Protein AF-A0A829GQM7-F1 (afdb_monomer_lite)

Secondary structure (DSSP, 8-state):
--------PPP--HHHHHHHHHHHHHHHHHHHT---TTSHHHHS---HHHHHHHTHHHHHHHHHHHHHHHHHHHHHHHHHHHTSSSS-GGGTTGGGG------------HHHHHHHHHHHBTTB-HHHHHTT-TT-S-HHHHHHHHHHHHHHHHHHHHHHHHHHHHHHHHHS------------------HHHHHHHHHHHHHHHTTSS-HHHHHHHHHHHSS--HHHHHHHHTTTTTT----SSS--------------------

Radius of gyration: 39.34 Å; chains: 1; bounding box: 86×52×126 Å

Organism: NCBI:txid1256204

Structure (mmCIF, N/CA/C/O backbone):
data_AF-A0A829GQM7-F1
#
_entry.id   AF-A0A829GQM7-F1
#
loop_
_atom_site.group_PDB
_atom_site.id
_atom_site.type_symbol
_atom_site.label_atom_id
_atom_site.label_alt_id
_atom_site.label_comp_id
_atom_site.label_asym_id
_atom_site.label_entity_id
_atom_site.label_seq_id
_atom_site.pdbx_PDB_ins_code
_atom_site.Cartn_x
_atom_site.Cartn_y
_atom_site.Cartn_z
_atom_site.occupancy
_atom_site.B_iso_or_equiv
_atom_site.auth_seq_id
_atom_site.auth_comp_id
_atom_site.auth_asym_id
_atom_site.auth_atom_id
_atom_site.pdbx_PDB_model_num
ATOM 1 N N . ALA A 1 1 ? 50.667 13.010 -48.056 1.00 59.94 1 ALA A N 1
ATOM 2 C CA . ALA A 1 1 ? 49.643 12.243 -47.325 1.00 59.94 1 ALA A CA 1
ATOM 3 C C . ALA A 1 1 ? 50.248 10.892 -46.970 1.00 59.94 1 ALA A C 1
ATOM 5 O O . ALA A 1 1 ? 50.639 10.173 -47.880 1.00 59.94 1 ALA A O 1
ATOM 6 N N . GLN A 1 2 ? 50.448 10.603 -45.684 1.00 50.34 2 GLN A N 1
ATOM 7 C CA . GLN A 1 2 ? 50.893 9.279 -45.242 1.00 50.34 2 GLN A CA 1
ATOM 8 C C . GLN A 1 2 ? 49.687 8.341 -45.326 1.00 50.34 2 GLN A C 1
ATOM 10 O O . GLN A 1 2 ? 48.678 8.578 -44.668 1.00 50.34 2 GLN A O 1
ATOM 15 N N . GLY A 1 3 ? 49.762 7.348 -46.211 1.00 68.31 3 GLY A N 1
ATOM 16 C CA . GLY A 1 3 ? 48.737 6.318 -46.330 1.00 68.31 3 GLY A CA 1
ATOM 17 C C . GLY A 1 3 ? 48.859 5.357 -45.157 1.00 68.31 3 GLY A C 1
ATOM 18 O O . GLY A 1 3 ? 49.905 4.736 -44.981 1.00 68.31 3 GLY A O 1
ATOM 19 N N . VAL A 1 4 ? 47.809 5.263 -44.351 1.00 73.12 4 VAL A N 1
ATOM 20 C CA . VAL A 1 4 ? 47.703 4.253 -43.299 1.00 73.12 4 VAL A CA 1
ATOM 21 C C . VAL A 1 4 ? 47.171 2.983 -43.958 1.00 73.12 4 VAL A C 1
ATOM 23 O O . VAL A 1 4 ? 46.088 2.998 -44.540 1.00 73.12 4 VAL A O 1
ATOM 26 N N . ALA A 1 5 ? 47.961 1.911 -43.929 1.00 76.00 5 ALA A N 1
ATOM 27 C CA . ALA A 1 5 ? 47.538 0.584 -44.356 1.00 76.00 5 ALA A CA 1
ATOM 28 C C . ALA A 1 5 ? 47.190 -0.227 -43.105 1.00 76.00 5 ALA A C 1
ATOM 30 O O . ALA A 1 5 ? 48.070 -0.528 -42.302 1.00 76.00 5 ALA A O 1
ATOM 31 N N . GLU A 1 6 ? 45.911 -0.553 -42.939 1.00 81.12 6 GLU A N 1
ATOM 32 C CA . GLU A 1 6 ? 45.398 -1.361 -41.833 1.00 81.12 6 GLU A CA 1
ATOM 33 C C . GLU A 1 6 ? 44.679 -2.599 -42.385 1.00 81.12 6 GLU A C 1
ATOM 35 O O . GLU A 1 6 ? 44.123 -2.573 -43.488 1.00 81.12 6 GLU A O 1
ATOM 40 N N . PHE A 1 7 ? 44.730 -3.707 -41.644 1.00 82.88 7 PHE A N 1
ATOM 41 C CA . PHE A 1 7 ? 44.013 -4.927 -42.005 1.00 82.88 7 PHE A CA 1
ATOM 42 C C . PHE A 1 7 ? 42.508 -4.732 -41.795 1.00 82.88 7 PHE A C 1
ATOM 44 O O . PHE A 1 7 ? 42.086 -4.199 -40.772 1.00 82.88 7 PHE A O 1
ATOM 51 N N . LEU A 1 8 ? 41.687 -5.204 -42.738 1.00 82.50 8 LEU A N 1
ATOM 52 C CA . LEU A 1 8 ? 40.232 -5.197 -42.592 1.00 82.50 8 LEU A CA 1
ATOM 53 C C . LEU A 1 8 ? 39.829 -6.200 -41.498 1.00 82.50 8 LEU A C 1
ATOM 55 O O . LEU A 1 8 ? 39.762 -7.406 -41.743 1.00 82.50 8 LEU A O 1
ATOM 59 N N . THR A 1 9 ? 39.593 -5.712 -40.283 1.00 82.44 9 THR A N 1
ATOM 60 C CA . THR A 1 9 ? 39.087 -6.517 -39.169 1.00 82.44 9 THR A CA 1
ATOM 61 C C . THR A 1 9 ? 37.570 -6.658 -39.267 1.00 82.44 9 THR A C 1
ATOM 63 O O . THR A 1 9 ? 36.864 -5.777 -39.765 1.00 82.44 9 THR A O 1
ATOM 66 N N . LYS A 1 10 ? 37.040 -7.801 -38.816 1.00 83.25 10 LYS A N 1
ATOM 67 C CA . LYS A 1 10 ? 35.590 -7.960 -38.670 1.00 83.25 10 LYS A CA 1
ATOM 68 C C . LYS A 1 10 ? 35.122 -6.945 -37.619 1.00 83.25 10 LYS A C 1
ATOM 70 O O . LYS A 1 10 ? 35.712 -6.937 -36.539 1.00 83.25 10 LYS A O 1
ATOM 75 N N . PRO A 1 11 ? 34.094 -6.124 -37.897 1.00 80.19 11 PRO A N 1
ATOM 76 C CA . PRO A 1 11 ? 33.574 -5.207 -36.896 1.00 80.19 11 PRO A CA 1
ATOM 77 C C . PRO A 1 11 ? 33.082 -6.017 -35.698 1.00 80.19 11 PRO A C 1
ATOM 79 O O . PRO A 1 11 ? 32.266 -6.932 -35.857 1.00 80.19 11 PRO A O 1
ATOM 82 N N . ASP A 1 12 ? 33.615 -5.701 -34.522 1.00 79.69 12 ASP A N 1
ATOM 83 C CA . ASP A 1 12 ? 33.158 -6.298 -33.281 1.00 79.69 12 ASP A CA 1
ATOM 84 C C . ASP A 1 12 ? 31.825 -5.649 -32.902 1.00 79.69 12 ASP A C 1
ATOM 86 O O . ASP A 1 12 ? 31.730 -4.445 -32.662 1.00 79.69 12 ASP A O 1
ATOM 90 N N . GLY A 1 13 ? 30.762 -6.441 -32.993 1.00 84.75 13 GLY A N 1
ATOM 91 C CA . GLY A 1 13 ? 29.396 -5.999 -32.739 1.00 84.75 13 GLY A CA 1
ATOM 92 C C . GLY A 1 13 ? 28.988 -6.139 -31.278 1.00 84.75 13 GLY A C 1
ATOM 93 O O . GLY A 1 13 ? 27.802 -5.987 -31.002 1.00 84.75 13 GLY A O 1
ATOM 94 N N . ASP A 1 14 ? 29.920 -6.472 -30.382 1.00 89.25 14 ASP A N 1
ATOM 95 C CA . ASP A 1 14 ? 29.660 -6.788 -28.975 1.00 89.25 14 ASP A CA 1
ATOM 96 C C . ASP A 1 14 ? 28.854 -5.687 -28.267 1.00 89.25 14 ASP A C 1
ATOM 98 O O . ASP A 1 14 ? 27.744 -5.928 -27.806 1.00 89.25 14 ASP A O 1
ATOM 102 N N . ALA A 1 15 ? 29.304 -4.430 -28.343 1.00 91.00 15 ALA A N 1
ATOM 103 C CA . ALA A 1 15 ? 28.599 -3.302 -27.724 1.00 91.00 15 ALA A CA 1
ATOM 104 C C . ALA A 1 15 ? 27.173 -3.082 -28.275 1.00 91.00 15 ALA A C 1
ATOM 106 O O . ALA A 1 15 ? 26.260 -2.704 -27.543 1.00 91.00 15 ALA A O 1
ATOM 107 N N . ILE A 1 16 ? 26.956 -3.319 -29.575 1.00 91.00 16 ILE A N 1
ATOM 108 C CA . ILE A 1 16 ? 25.620 -3.199 -30.183 1.00 91.00 16 ILE A CA 1
ATOM 109 C C . ILE A 1 16 ? 24.717 -4.340 -29.702 1.00 91.00 16 ILE A C 1
ATOM 111 O O . ILE A 1 16 ? 23.529 -4.116 -29.463 1.00 91.00 16 ILE A O 1
ATOM 115 N N . GLN A 1 17 ? 25.265 -5.552 -29.574 1.00 92.00 17 GLN A N 1
ATOM 116 C CA . GLN A 1 17 ? 24.537 -6.715 -29.073 1.00 92.00 17 GLN A CA 1
ATOM 117 C C . GLN A 1 17 ? 24.156 -6.533 -27.606 1.00 92.00 17 GLN A C 1
ATOM 119 O O . GLN A 1 17 ? 22.991 -6.739 -27.277 1.00 92.00 17 GLN A O 1
ATOM 124 N N . GLU A 1 18 ? 25.074 -6.054 -26.769 1.00 92.31 18 GLU A N 1
ATOM 125 C CA . GLU A 1 18 ? 24.811 -5.803 -25.351 1.00 92.31 18 GLU A CA 1
ATOM 126 C C . GLU A 1 18 ? 23.695 -4.763 -25.169 1.00 92.31 18 GLU A C 1
ATOM 128 O O . GLU A 1 18 ? 22.670 -5.039 -24.548 1.00 92.31 18 GLU A O 1
ATOM 133 N N . HIS A 1 19 ? 23.785 -3.614 -25.852 1.00 93.31 19 HIS A N 1
ATOM 134 C CA . HIS A 1 19 ? 22.728 -2.596 -25.801 1.00 93.31 19 HIS A CA 1
ATOM 135 C C . HIS A 1 19 ? 21.378 -3.077 -26.354 1.00 93.31 19 HIS A C 1
ATOM 137 O O . HIS A 1 19 ? 20.316 -2.613 -25.920 1.00 93.31 19 HIS A O 1
ATOM 143 N N . LEU A 1 20 ? 21.388 -3.982 -27.338 1.00 95.50 20 LEU A N 1
ATOM 144 C CA . LEU A 1 20 ? 20.165 -4.605 -27.832 1.00 95.50 20 LEU A CA 1
ATOM 145 C C . LEU A 1 20 ? 19.561 -5.528 -26.770 1.00 95.50 20 LEU A C 1
ATOM 147 O O . LEU A 1 20 ? 18.353 -5.456 -26.540 1.00 95.50 20 LEU A O 1
ATOM 151 N N . ILE A 1 21 ? 20.376 -6.362 -26.123 1.00 94.12 21 ILE A N 1
ATOM 152 C CA . ILE A 1 21 ? 19.949 -7.268 -25.053 1.00 94.12 21 ILE A CA 1
ATOM 153 C C . ILE A 1 21 ? 19.351 -6.463 -23.893 1.00 94.12 21 ILE A C 1
ATOM 155 O O . ILE A 1 21 ? 18.215 -6.739 -23.503 1.00 94.12 21 ILE A O 1
ATOM 159 N N . ASP A 1 22 ? 20.015 -5.401 -23.435 1.00 92.00 22 ASP A N 1
ATOM 160 C CA . ASP A 1 22 ? 19.517 -4.510 -22.376 1.00 92.00 22 ASP A CA 1
ATOM 161 C C . ASP A 1 22 ? 18.144 -3.912 -22.707 1.00 92.00 22 ASP A C 1
ATOM 163 O O . ASP A 1 22 ? 17.222 -3.874 -21.878 1.00 92.00 22 ASP A O 1
ATOM 167 N N . ARG A 1 23 ? 17.973 -3.459 -23.956 1.00 92.38 23 ARG A N 1
ATOM 168 C CA . ARG A 1 23 ? 16.701 -2.911 -24.432 1.00 92.38 23 ARG A CA 1
ATOM 169 C C . ARG A 1 23 ? 15.618 -3.981 -24.490 1.00 92.38 23 ARG A C 1
ATOM 171 O O . ARG A 1 23 ? 14.482 -3.698 -24.114 1.00 92.38 23 ARG A O 1
ATOM 178 N N . LEU A 1 24 ? 15.940 -5.185 -24.960 1.00 94.25 24 LEU A N 1
ATOM 179 C CA . LEU A 1 24 ? 14.991 -6.295 -25.011 1.00 94.25 24 LEU A CA 1
ATOM 180 C C . LEU A 1 24 ? 14.548 -6.702 -23.604 1.00 94.25 24 LEU A C 1
ATOM 182 O O . LEU A 1 24 ? 13.349 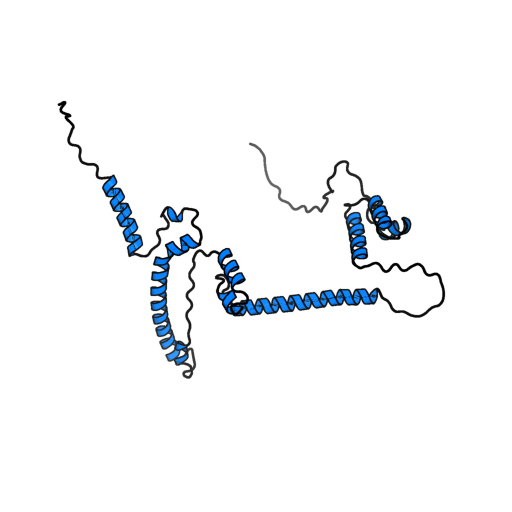-6.839 -23.377 1.00 94.25 24 LEU A O 1
ATOM 186 N N . ILE A 1 25 ? 15.478 -6.809 -22.653 1.00 90.94 25 ILE A N 1
ATOM 187 C CA . ILE A 1 25 ? 15.177 -7.091 -21.243 1.00 90.94 25 ILE A CA 1
ATOM 188 C C . ILE A 1 25 ? 14.237 -6.017 -20.683 1.00 90.94 25 ILE A C 1
ATOM 190 O O . ILE A 1 25 ? 13.177 -6.337 -20.143 1.00 90.94 25 ILE A O 1
ATOM 194 N N . SER A 1 26 ? 14.568 -4.739 -20.885 1.00 89.00 26 SER A N 1
ATOM 195 C CA . SER A 1 26 ? 13.734 -3.614 -20.439 1.00 89.00 26 SER A CA 1
ATOM 196 C C . SER A 1 26 ? 12.330 -3.652 -21.055 1.00 89.00 26 SER A C 1
ATOM 198 O O . SER A 1 26 ? 11.327 -3.467 -20.363 1.00 89.00 26 SER A O 1
ATOM 200 N N . MET A 1 27 ? 12.239 -3.952 -22.352 1.00 92.25 27 MET A N 1
ATOM 201 C CA . MET A 1 27 ? 10.973 -4.037 -23.078 1.00 92.25 27 MET A CA 1
ATOM 202 C C . MET A 1 27 ? 10.121 -5.226 -22.615 1.00 92.25 27 MET A C 1
ATOM 204 O O . MET A 1 27 ? 8.903 -5.092 -22.512 1.00 92.25 27 MET A O 1
ATOM 208 N N . ILE A 1 28 ? 10.735 -6.365 -22.277 1.00 92.75 28 ILE A N 1
ATOM 209 C CA . ILE A 1 28 ? 10.033 -7.526 -21.711 1.00 92.75 28 ILE A CA 1
ATOM 210 C C . ILE A 1 28 ? 9.375 -7.150 -20.382 1.00 92.75 28 ILE A C 1
ATOM 212 O O . ILE A 1 28 ? 8.186 -7.422 -20.203 1.00 92.75 28 ILE A O 1
ATOM 216 N N . TYR A 1 29 ? 10.088 -6.480 -19.473 1.00 90.06 29 TYR A N 1
ATOM 217 C CA . TYR A 1 29 ? 9.512 -6.021 -18.201 1.00 90.06 29 TYR A CA 1
ATOM 218 C C . TYR A 1 29 ? 8.394 -4.991 -18.404 1.00 90.06 29 TYR A C 1
ATOM 220 O O . TYR A 1 29 ? 7.344 -5.074 -17.764 1.00 90.06 29 TYR A O 1
ATOM 228 N N . GLN A 1 30 ? 8.562 -4.070 -19.356 1.00 88.12 30 GLN A N 1
ATOM 229 C CA . GLN A 1 30 ? 7.547 -3.066 -19.672 1.00 88.12 30 GLN A CA 1
ATOM 230 C C . GLN A 1 30 ? 6.266 -3.682 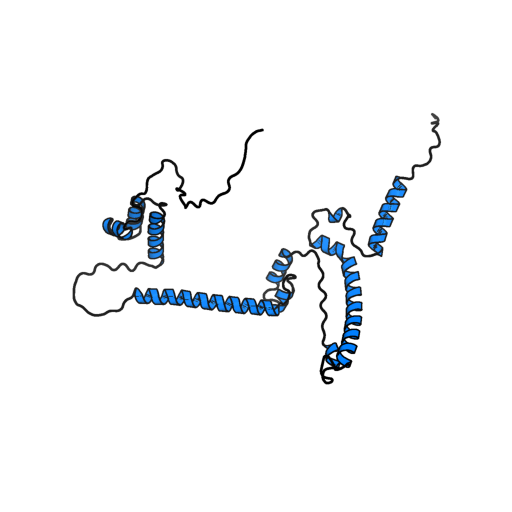-20.260 1.00 88.12 30 GLN A C 1
ATOM 232 O O . GLN A 1 30 ? 5.166 -3.317 -19.845 1.00 88.12 30 GLN A O 1
ATOM 237 N N . ILE A 1 31 ? 6.391 -4.623 -21.202 1.00 91.38 31 ILE A N 1
ATOM 238 C CA . ILE A 1 31 ? 5.245 -5.295 -21.836 1.00 91.38 31 ILE A CA 1
ATOM 239 C C . ILE A 1 31 ? 4.559 -6.248 -20.853 1.00 91.38 31 ILE A C 1
ATOM 241 O O . ILE A 1 31 ? 3.332 -6.294 -20.799 1.00 91.38 31 ILE A O 1
ATOM 245 N N . SER A 1 32 ? 5.335 -6.997 -20.065 1.00 91.25 32 SER A N 1
ATOM 246 C CA . SER A 1 32 ? 4.794 -7.934 -19.071 1.00 91.25 32 SER A CA 1
ATOM 247 C C . SER A 1 32 ? 4.193 -7.245 -17.842 1.00 91.25 32 SER A C 1
ATOM 249 O O . SER A 1 32 ? 3.488 -7.898 -17.076 1.00 91.25 32 SER A O 1
ATOM 251 N N . MET A 1 33 ? 4.431 -5.938 -17.659 1.00 89.00 33 MET A N 1
ATOM 252 C CA . MET A 1 33 ? 4.048 -5.176 -16.464 1.00 89.00 33 MET A CA 1
ATOM 253 C C . MET A 1 33 ? 4.591 -5.787 -15.162 1.00 89.00 33 MET A C 1
ATOM 255 O O . MET A 1 33 ? 3.942 -5.704 -14.117 1.00 89.00 33 MET A O 1
ATOM 259 N N . VAL A 1 34 ? 5.781 -6.391 -15.215 1.00 88.25 34 VAL A N 1
ATOM 260 C CA . VAL A 1 34 ? 6.480 -6.956 -14.053 1.00 88.25 34 VAL A CA 1
ATOM 261 C C . VAL A 1 34 ? 7.628 -6.033 -13.660 1.00 88.25 34 VAL A C 1
ATOM 263 O O . VAL A 1 34 ? 8.343 -5.515 -14.515 1.00 88.25 34 VAL A O 1
ATOM 266 N N . ALA A 1 35 ? 7.809 -5.815 -12.360 1.00 84.88 35 ALA A N 1
ATOM 267 C CA . ALA A 1 35 ? 8.930 -5.038 -11.856 1.00 84.88 35 ALA A CA 1
ATOM 268 C C . ALA A 1 35 ? 10.246 -5.823 -11.980 1.00 84.88 35 ALA A C 1
ATOM 270 O O . ALA A 1 35 ? 10.323 -6.986 -11.584 1.00 84.88 35 ALA A O 1
ATOM 271 N N . ASN A 1 36 ? 11.289 -5.172 -12.497 1.00 84.88 36 ASN A N 1
ATOM 272 C CA . ASN A 1 36 ? 12.633 -5.739 -12.543 1.00 84.88 36 ASN A CA 1
ATOM 273 C C . ASN A 1 36 ? 13.337 -5.530 -11.195 1.00 84.88 36 ASN A C 1
ATOM 275 O O . ASN A 1 36 ? 13.763 -4.420 -10.905 1.00 84.88 36 ASN A O 1
ATOM 279 N N . LEU A 1 37 ? 13.487 -6.581 -10.390 1.00 78.75 37 LEU A N 1
ATOM 280 C CA . LEU A 1 37 ? 14.135 -6.492 -9.072 1.00 78.75 37 LEU A CA 1
ATOM 281 C C . LEU A 1 37 ? 15.653 -6.259 -9.144 1.00 78.75 37 LEU A C 1
ATOM 283 O O . LEU A 1 37 ? 16.237 -5.803 -8.167 1.00 78.75 37 LEU A O 1
ATOM 287 N N . ASN A 1 38 ? 16.275 -6.558 -10.288 1.00 76.12 38 ASN A N 1
ATOM 288 C CA . ASN A 1 38 ? 17.715 -6.394 -10.506 1.00 76.12 38 ASN A CA 1
ATOM 289 C C . ASN A 1 38 ? 18.081 -5.015 -11.075 1.00 76.12 38 ASN A C 1
ATOM 291 O O . ASN A 1 38 ? 19.250 -4.758 -11.342 1.00 76.12 38 ASN A O 1
ATOM 295 N N . ASP A 1 39 ? 17.100 -4.145 -11.320 1.00 76.06 39 ASP A N 1
ATOM 296 C CA . ASP A 1 39 ? 17.362 -2.772 -11.753 1.00 76.06 39 ASP A CA 1
ATOM 297 C C . ASP A 1 39 ? 18.097 -2.014 -10.632 1.00 76.06 39 ASP A C 1
ATOM 299 O O . ASP A 1 39 ? 17.690 -2.049 -9.472 1.00 76.06 39 ASP A O 1
ATOM 303 N N . GLU A 1 40 ? 19.182 -1.320 -10.972 1.00 67.25 40 GLU A N 1
ATOM 304 C CA . GLU A 1 40 ? 20.060 -0.603 -10.039 1.00 67.25 40 GLU A CA 1
ATOM 305 C C . GLU A 1 40 ? 19.287 0.402 -9.166 1.00 67.25 40 GLU A C 1
ATOM 307 O O . GLU A 1 40 ? 19.582 0.607 -7.984 1.00 67.25 40 GLU A O 1
ATOM 312 N N . ALA A 1 41 ? 18.199 0.961 -9.699 1.00 66.25 41 ALA A N 1
ATOM 313 C CA . ALA A 1 41 ? 17.337 1.856 -8.943 1.00 66.25 41 ALA A CA 1
ATOM 314 C C . ALA A 1 41 ? 16.475 1.130 -7.873 1.00 66.25 41 ALA A C 1
ATOM 316 O O . ALA A 1 41 ? 15.792 1.794 -7.093 1.00 66.25 41 ALA A O 1
ATOM 317 N N . PHE A 1 42 ? 16.419 -0.211 -7.851 1.00 69.12 42 PHE A N 1
ATOM 318 C CA . PHE A 1 42 ? 15.891 -1.003 -6.724 1.00 69.12 42 PHE A CA 1
ATOM 319 C C . PHE A 1 42 ? 16.951 -1.240 -5.643 1.00 69.12 42 PHE A C 1
ATOM 321 O O . PHE A 1 42 ? 16.590 -1.271 -4.471 1.00 69.12 42 PHE A O 1
ATOM 328 N N . SER A 1 43 ? 18.230 -1.375 -6.015 1.00 64.62 43 SER A N 1
ATOM 329 C CA . SER A 1 43 ? 19.340 -1.577 -5.068 1.00 64.62 43 SER A CA 1
ATOM 330 C C . SER A 1 43 ? 19.829 -0.299 -4.377 1.00 64.62 43 SER A C 1
ATOM 332 O O . SER A 1 43 ? 20.544 -0.376 -3.381 1.00 64.62 43 SER A O 1
ATOM 334 N N . GLY A 1 44 ? 19.456 0.881 -4.883 1.00 66.56 44 GLY A N 1
ATOM 335 C CA . GLY A 1 44 ? 19.673 2.143 -4.173 1.00 66.56 44 GLY A CA 1
ATOM 336 C C . GLY A 1 44 ? 18.828 2.242 -2.895 1.00 66.56 44 GLY A C 1
ATOM 337 O O . GLY A 1 44 ? 17.856 1.509 -2.733 1.00 66.56 44 GLY A O 1
ATOM 338 N N . ASN A 1 45 ? 19.155 3.191 -2.006 1.00 62.28 45 ASN A N 1
ATOM 339 C CA . ASN A 1 45 ? 18.339 3.572 -0.840 1.00 62.28 45 ASN A CA 1
ATOM 340 C C . ASN A 1 45 ? 17.016 4.238 -1.285 1.00 62.28 45 ASN A C 1
ATOM 342 O O . ASN A 1 45 ? 16.767 5.419 -1.037 1.00 62.28 45 ASN A O 1
ATOM 346 N N . SER A 1 46 ? 16.207 3.505 -2.045 1.00 62.78 46 SER A N 1
ATOM 347 C CA . SER A 1 46 ? 14.925 3.943 -2.568 1.00 62.78 46 SER A CA 1
ATOM 348 C C . SER A 1 46 ? 13.954 4.034 -1.402 1.00 62.78 46 SER A C 1
ATOM 350 O O . SER A 1 46 ? 13.662 3.042 -0.737 1.00 62.78 46 SER A O 1
ATOM 352 N N . SER A 1 47 ? 13.453 5.243 -1.147 1.00 70.00 47 SER A N 1
ATOM 353 C CA . SER A 1 47 ? 12.394 5.466 -0.166 1.00 70.00 47 SER A CA 1
ATOM 354 C C . SER A 1 47 ? 11.189 4.565 -0.471 1.00 70.00 47 SER A C 1
ATOM 356 O O . SER A 1 47 ? 10.934 4.231 -1.632 1.00 70.00 47 SER A O 1
ATOM 358 N N . GLY A 1 48 ? 10.411 4.182 0.549 1.00 73.88 48 GLY A N 1
ATOM 359 C CA . GLY A 1 48 ? 9.226 3.327 0.365 1.00 73.88 48 GLY A CA 1
ATOM 360 C C . GLY A 1 48 ? 8.267 3.850 -0.717 1.00 73.88 48 GLY A C 1
ATOM 361 O O . GLY A 1 48 ? 7.695 3.076 -1.481 1.00 73.88 48 GLY A O 1
ATOM 362 N N . VAL A 1 49 ? 8.191 5.174 -0.879 1.00 75.31 49 VAL A N 1
ATOM 363 C CA . VAL A 1 49 ? 7.430 5.848 -1.941 1.00 75.31 49 VAL A CA 1
ATOM 364 C C . VAL A 1 49 ? 7.973 5.536 -3.344 1.00 75.31 49 VAL A C 1
ATOM 366 O O . VAL A 1 49 ? 7.196 5.265 -4.259 1.00 75.31 49 VAL A O 1
ATOM 369 N N . ALA A 1 50 ? 9.294 5.529 -3.539 1.00 79.12 50 ALA A N 1
ATOM 370 C CA . ALA A 1 50 ? 9.906 5.198 -4.827 1.00 79.12 50 ALA A CA 1
ATOM 371 C C . ALA A 1 50 ? 9.620 3.741 -5.231 1.00 79.12 50 ALA A C 1
ATOM 373 O O . ALA A 1 50 ? 9.274 3.472 -6.383 1.00 79.12 50 ALA A O 1
ATOM 374 N N . LEU A 1 51 ? 9.674 2.812 -4.271 1.00 80.31 51 LEU A N 1
ATOM 375 C CA . LEU A 1 51 ? 9.321 1.408 -4.498 1.00 80.31 51 LEU A CA 1
ATOM 376 C C . LEU A 1 51 ? 7.848 1.249 -4.909 1.00 80.31 51 LEU A C 1
ATOM 378 O O . LEU A 1 51 ? 7.548 0.497 -5.838 1.00 80.31 51 LEU A O 1
ATOM 382 N N . GLN A 1 52 ? 6.928 2.006 -4.301 1.00 79.75 52 GLN A N 1
ATOM 383 C CA . GLN A 1 52 ? 5.512 1.984 -4.686 1.00 79.75 52 GLN A CA 1
ATOM 384 C C . GLN A 1 52 ? 5.282 2.427 -6.137 1.00 79.75 52 GLN A C 1
ATOM 386 O O . GLN A 1 52 ? 4.479 1.806 -6.839 1.00 79.75 52 GLN A O 1
ATOM 391 N N . TYR A 1 53 ? 5.989 3.461 -6.608 1.00 83.31 53 TYR A N 1
ATOM 392 C CA . TYR A 1 53 ? 5.896 3.900 -8.005 1.00 83.31 53 TYR A CA 1
ATOM 393 C C . TYR A 1 53 ? 6.411 2.840 -8.978 1.00 83.31 53 TYR A C 1
ATOM 395 O O . TYR A 1 53 ? 5.795 2.617 -10.021 1.00 83.31 53 TYR A O 1
ATOM 403 N N . LYS A 1 54 ? 7.486 2.130 -8.626 1.00 82.31 54 LYS A N 1
ATOM 404 C CA . LYS A 1 54 ? 8.011 1.042 -9.459 1.00 82.31 54 LYS A CA 1
ATOM 405 C C . LYS A 1 54 ? 7.072 -0.159 -9.549 1.00 82.31 54 LYS A C 1
ATOM 407 O O . LYS A 1 54 ? 6.985 -0.793 -10.596 1.00 82.31 54 LYS A O 1
ATOM 412 N N . LEU A 1 55 ? 6.339 -0.455 -8.478 1.00 88.25 55 LEU A N 1
ATOM 413 C CA . LEU A 1 55 ? 5.358 -1.544 -8.443 1.00 88.25 55 LEU A CA 1
ATOM 414 C C . LEU A 1 55 ? 4.004 -1.162 -9.068 1.00 88.25 55 LEU A C 1
ATOM 416 O O . LEU A 1 55 ? 3.113 -2.008 -9.171 1.00 88.25 55 LEU A O 1
ATOM 420 N N . LEU A 1 56 ? 3.820 0.085 -9.517 1.00 87.94 56 LEU A N 1
ATOM 421 C CA . LEU A 1 56 ? 2.556 0.568 -10.080 1.00 87.94 56 LEU A CA 1
ATOM 422 C C . LEU A 1 56 ? 2.041 -0.265 -11.276 1.00 87.94 56 LEU A C 1
ATOM 424 O O . LEU A 1 56 ? 0.850 -0.589 -11.282 1.00 87.94 56 LEU A O 1
ATOM 428 N N . PRO A 1 57 ? 2.871 -0.679 -12.258 1.00 89.75 57 PRO A N 1
ATOM 429 C CA . PRO A 1 57 ? 2.409 -1.535 -13.354 1.00 89.75 57 PRO A CA 1
ATOM 430 C C . PRO A 1 57 ? 1.870 -2.884 -12.859 1.00 89.75 57 PRO A C 1
ATOM 432 O O . PRO A 1 57 ? 0.778 -3.293 -13.257 1.00 89.75 57 PRO A O 1
ATOM 435 N N . MET A 1 58 ? 2.564 -3.523 -11.909 1.00 90.81 58 MET A N 1
ATOM 436 C CA . MET A 1 58 ? 2.106 -4.770 -11.285 1.00 90.81 58 MET A CA 1
ATOM 437 C C . MET A 1 58 ? 0.796 -4.572 -10.517 1.00 90.81 58 MET A C 1
ATOM 439 O O . MET A 1 58 ? -0.096 -5.417 -10.592 1.00 90.81 58 MET A O 1
ATOM 443 N N . ARG A 1 59 ? 0.629 -3.440 -9.818 1.00 89.75 59 ARG A N 1
ATOM 444 C CA . ARG A 1 59 ? -0.630 -3.098 -9.132 1.00 89.75 59 ARG A CA 1
ATOM 445 C C . ARG A 1 59 ? -1.791 -2.950 -10.111 1.00 89.75 59 ARG A C 1
ATOM 447 O O . ARG A 1 59 ? -2.894 -3.397 -9.807 1.00 89.75 59 ARG A O 1
ATOM 454 N N . ASN A 1 60 ? -1.555 -2.365 -11.281 1.00 91.00 60 ASN A N 1
ATOM 455 C CA . ASN A 1 60 ? -2.573 -2.250 -12.325 1.00 91.00 60 ASN A CA 1
ATOM 456 C C . ASN A 1 60 ? -2.954 -3.624 -12.891 1.00 91.00 60 ASN A C 1
ATOM 458 O O . ASN A 1 60 ? -4.137 -3.897 -13.108 1.00 91.00 60 ASN A O 1
ATOM 462 N N . LEU A 1 61 ? -1.977 -4.513 -13.089 1.00 92.50 61 LEU A N 1
ATOM 463 C CA . LEU A 1 61 ? -2.234 -5.889 -13.509 1.00 92.50 61 LEU A CA 1
ATOM 464 C C . LEU A 1 61 ? -3.045 -6.654 -12.450 1.00 92.50 61 LEU A C 1
ATOM 466 O O . LEU A 1 61 ? -4.070 -7.255 -12.777 1.00 92.50 61 LEU A O 1
ATOM 470 N N . ALA A 1 62 ? -2.651 -6.547 -11.180 1.00 92.88 62 ALA A N 1
ATOM 471 C CA . ALA A 1 62 ? -3.375 -7.127 -10.053 1.00 92.88 62 ALA A CA 1
ATOM 472 C C . ALA A 1 62 ? -4.810 -6.587 -9.962 1.00 92.88 62 ALA A C 1
ATOM 474 O O . ALA A 1 62 ? -5.745 -7.368 -9.866 1.00 92.88 62 ALA A O 1
ATOM 475 N N . ALA A 1 63 ? -5.026 -5.277 -10.116 1.00 92.56 63 ALA A N 1
ATOM 476 C CA . ALA A 1 63 ? -6.367 -4.689 -10.102 1.00 92.56 63 ALA A CA 1
ATOM 477 C C . ALA A 1 63 ? -7.271 -5.219 -11.232 1.00 92.56 63 ALA A C 1
ATOM 479 O O . ALA A 1 63 ? -8.476 -5.399 -11.045 1.00 92.56 63 ALA A O 1
ATOM 480 N N . ASN A 1 64 ? -6.710 -5.494 -12.414 1.00 93.88 64 ASN A N 1
ATOM 481 C CA . ASN A 1 64 ? -7.454 -6.155 -13.488 1.00 93.88 64 ASN A CA 1
ATOM 482 C C . ASN A 1 64 ? -7.797 -7.607 -13.134 1.00 93.88 64 ASN A C 1
ATOM 484 O O . ASN A 1 64 ? -8.89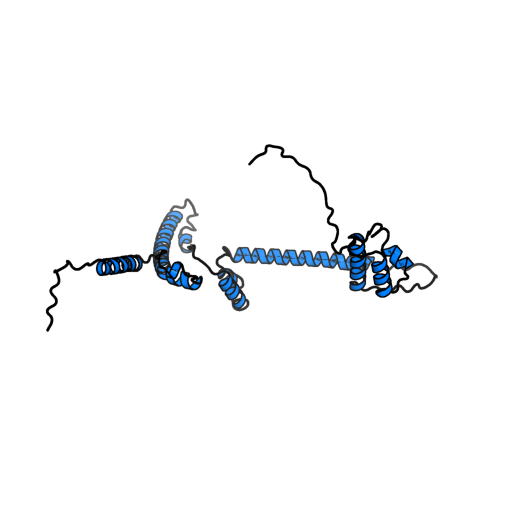5 -8.075 -13.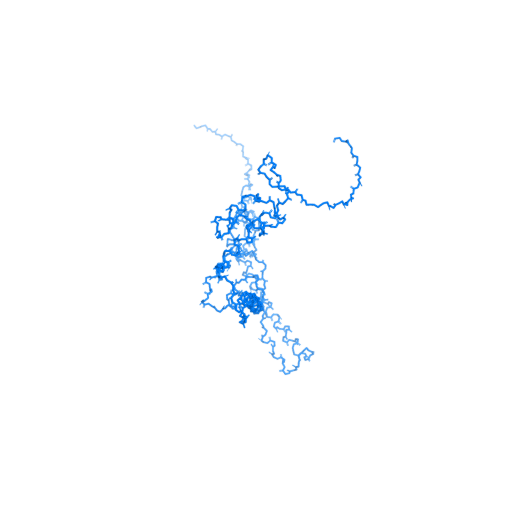445 1.00 93.88 64 ASN A O 1
ATOM 488 N N . GLN A 1 65 ? -6.884 -8.306 -12.466 1.00 93.75 65 GLN A N 1
ATOM 489 C CA . GLN A 1 65 ? -7.103 -9.667 -11.998 1.00 93.75 65 GLN A CA 1
ATOM 490 C C . GLN A 1 65 ? -8.158 -9.720 -10.878 1.00 93.75 65 GLN A C 1
ATOM 492 O O . GLN A 1 65 ? -9.057 -10.556 -10.942 1.00 93.75 65 GLN A O 1
ATOM 497 N N . ASP A 1 66 ? -8.144 -8.776 -9.938 1.00 94.81 66 ASP A N 1
ATOM 498 C CA . ASP A 1 66 ? -9.133 -8.643 -8.859 1.00 94.81 66 ASP A CA 1
ATOM 499 C C . ASP A 1 66 ? -10.550 -8.460 -9.411 1.00 94.81 66 ASP A C 1
ATOM 501 O O . ASP A 1 66 ? -11.507 -9.051 -8.911 1.00 94.81 66 ASP A O 1
ATOM 505 N N . ARG A 1 67 ? -10.710 -7.690 -10.496 1.00 94.94 67 ARG A N 1
ATOM 506 C CA . ARG A 1 67 ? -12.007 -7.531 -11.180 1.00 94.94 67 ARG A CA 1
ATOM 507 C C . ARG A 1 67 ? -12.512 -8.855 -11.752 1.00 94.94 67 ARG A C 1
ATOM 509 O O . ARG A 1 67 ? -13.688 -9.182 -11.586 1.00 94.94 67 ARG A O 1
ATOM 516 N N . LYS A 1 68 ? -11.628 -9.631 -12.387 1.00 96.31 68 LYS A N 1
ATOM 517 C CA . LYS A 1 68 ? -11.963 -10.960 -12.924 1.00 96.31 68 LYS A CA 1
ATOM 518 C C . LYS A 1 68 ? -12.305 -11.940 -11.803 1.00 96.31 68 LYS A C 1
ATOM 520 O O . LYS A 1 68 ? -13.309 -12.640 -11.905 1.00 96.31 68 LYS A O 1
ATOM 525 N N . PHE A 1 69 ? -11.534 -11.937 -10.716 1.00 96.06 69 PHE A N 1
ATOM 526 C CA . PHE A 1 69 ? -11.825 -12.738 -9.527 1.00 96.06 69 PHE A CA 1
ATOM 527 C C . PHE A 1 69 ? -13.139 -12.338 -8.866 1.00 96.06 69 PHE A C 1
ATOM 529 O O . PHE A 1 69 ? -13.916 -13.196 -8.475 1.00 96.06 69 PHE A O 1
ATOM 536 N N . THR A 1 70 ? -13.444 -11.047 -8.793 1.00 95.06 70 THR A N 1
ATOM 537 C CA . THR A 1 70 ? -14.726 -10.571 -8.264 1.00 95.06 70 THR A CA 1
ATOM 538 C C . THR A 1 70 ? -15.890 -11.122 -9.088 1.00 95.06 70 THR A C 1
ATOM 540 O O . THR A 1 70 ? -16.885 -11.582 -8.530 1.00 95.06 70 THR A O 1
ATOM 543 N N . GLN A 1 71 ? -15.778 -11.111 -10.420 1.00 94.31 71 GLN A N 1
ATOM 544 C CA . GLN A 1 71 ? -16.808 -11.665 -11.300 1.00 94.31 71 GLN A CA 1
ATOM 545 C C . GLN A 1 71 ? -16.941 -13.188 -11.152 1.00 94.31 71 GLN A C 1
ATOM 547 O O . GLN A 1 71 ? -18.065 -13.701 -11.097 1.00 94.31 71 GLN A O 1
ATOM 552 N N . SER A 1 72 ? -15.822 -13.914 -11.064 1.00 95.94 72 SER A N 1
ATOM 553 C CA . SER A 1 72 ? -15.840 -15.369 -10.895 1.00 95.94 72 SER A CA 1
ATOM 554 C C . SER A 1 72 ? -16.378 -15.775 -9.522 1.00 95.94 72 SER A C 1
ATOM 556 O O . SER A 1 72 ? -17.251 -16.636 -9.455 1.00 95.94 72 SER A O 1
ATOM 558 N N . LEU A 1 73 ? -15.960 -15.102 -8.447 1.00 95.19 73 LEU A N 1
ATOM 559 C CA . LEU A 1 73 ? -16.459 -15.330 -7.090 1.00 95.19 73 LEU A CA 1
ATOM 560 C C . LEU A 1 73 ? -17.950 -15.028 -6.994 1.00 95.19 73 LEU A C 1
ATOM 562 O O . LEU A 1 73 ? -18.695 -15.849 -6.475 1.00 95.19 73 LEU A O 1
ATOM 566 N N . ARG A 1 74 ? -18.432 -13.913 -7.556 1.00 93.94 74 ARG A N 1
ATOM 567 C CA . ARG A 1 74 ? -19.879 -13.635 -7.600 1.00 93.94 74 ARG A CA 1
ATOM 568 C C . ARG A 1 74 ? -20.655 -14.730 -8.321 1.00 93.94 74 ARG A C 1
ATOM 570 O O . ARG A 1 74 ? -21.715 -15.128 -7.850 1.00 93.94 74 ARG A O 1
ATOM 577 N N . SER A 1 75 ? -20.123 -15.234 -9.432 1.00 93.31 75 SER A N 1
ATOM 578 C CA . SER A 1 75 ? -20.750 -16.331 -10.176 1.00 93.31 75 SER A CA 1
ATOM 579 C C . SER A 1 75 ? -20.768 -17.627 -9.359 1.00 93.31 75 SER A C 1
ATOM 581 O O . SER A 1 75 ? -21.795 -18.300 -9.305 1.00 93.31 75 SER A O 1
ATOM 583 N N . LEU A 1 76 ? -19.669 -17.935 -8.665 1.00 92.56 76 LEU A N 1
ATOM 584 C CA . LEU A 1 76 ? -19.565 -19.073 -7.754 1.00 92.56 76 LEU A CA 1
ATOM 585 C C . LEU A 1 76 ? -20.583 -18.970 -6.611 1.00 92.56 76 LEU A C 1
ATOM 587 O O . LEU A 1 76 ? -21.340 -19.910 -6.386 1.00 92.56 76 LEU A O 1
ATOM 591 N N . TYR A 1 77 ? -20.648 -17.826 -5.925 1.00 91.69 77 TYR A N 1
ATOM 592 C CA . TYR A 1 77 ? -21.568 -17.617 -4.805 1.00 91.69 77 TYR A CA 1
ATOM 593 C C . TYR A 1 77 ? -23.031 -17.581 -5.240 1.00 91.69 77 TYR A C 1
ATOM 595 O O . TYR A 1 77 ? -23.881 -18.087 -4.515 1.00 91.69 77 TYR A O 1
ATOM 603 N N . LYS A 1 78 ? -23.333 -17.076 -6.441 1.00 90.81 78 LYS A N 1
ATOM 604 C CA . LYS A 1 78 ? -24.678 -17.167 -7.021 1.00 90.81 78 LYS A CA 1
ATOM 605 C C . LYS A 1 78 ? -25.135 -18.623 -7.136 1.00 90.81 78 LYS A C 1
ATOM 607 O O . LYS A 1 78 ? -26.250 -18.946 -6.740 1.00 90.81 78 LYS A O 1
ATOM 612 N N . ILE A 1 79 ? -24.271 -19.503 -7.647 1.00 89.56 79 ILE A N 1
ATOM 613 C CA . ILE A 1 79 ? -24.575 -20.936 -7.757 1.00 89.56 79 ILE A CA 1
ATOM 614 C C . ILE A 1 79 ? -24.675 -21.551 -6.361 1.00 89.56 79 ILE A C 1
ATOM 616 O O . ILE A 1 79 ? -25.680 -22.185 -6.050 1.00 89.56 79 ILE A O 1
ATOM 620 N N . ALA A 1 80 ? -23.689 -21.306 -5.496 1.00 88.81 80 ALA A N 1
ATOM 621 C CA . ALA A 1 80 ? -23.652 -21.855 -4.143 1.00 88.81 80 ALA A CA 1
ATOM 622 C C . ALA A 1 80 ? -24.913 -21.503 -3.332 1.00 88.81 80 ALA A C 1
ATOM 624 O O . ALA A 1 80 ? -25.453 -22.354 -2.630 1.00 88.81 80 ALA A O 1
ATOM 625 N N . PHE A 1 81 ? -25.415 -20.271 -3.461 1.00 89.25 81 PHE A N 1
ATOM 626 C CA . PHE A 1 81 ? -26.599 -19.814 -2.730 1.00 89.25 81 PHE A CA 1
ATOM 627 C C . PHE A 1 81 ? -27.903 -20.302 -3.378 1.00 89.25 81 PHE A C 1
ATOM 629 O O . PHE A 1 81 ? -28.883 -20.509 -2.669 1.00 89.25 81 PHE A O 1
ATOM 636 N N . SER A 1 82 ? -27.919 -20.559 -4.692 1.00 84.62 82 SER A N 1
ATOM 637 C CA . SER A 1 82 ? -29.100 -21.099 -5.387 1.00 84.62 82 SER A CA 1
ATOM 638 C C . SER A 1 82 ? -29.412 -22.565 -5.072 1.00 84.62 82 SER A C 1
ATOM 640 O O . SER A 1 82 ? -30.540 -23.000 -5.269 1.00 84.62 82 SER A O 1
ATOM 642 N N . VAL A 1 83 ? -28.433 -23.336 -4.585 1.00 83.50 83 VAL A N 1
ATOM 643 C CA . VAL A 1 83 ? -28.592 -24.781 -4.329 1.00 83.50 83 VAL A CA 1
ATOM 644 C C . VAL A 1 83 ? -29.401 -25.056 -3.048 1.00 83.50 83 VAL A C 1
ATOM 646 O O . VAL A 1 83 ? -29.854 -26.177 -2.838 1.00 83.50 83 VAL A O 1
ATOM 649 N N . GLY A 1 84 ? -29.606 -24.054 -2.183 1.00 73.38 84 GLY A N 1
ATOM 650 C CA . GLY A 1 84 ? -30.455 -24.171 -0.987 1.00 73.38 84 GLY A CA 1
ATOM 651 C C . GLY A 1 84 ? -29.889 -25.052 0.139 1.00 73.38 84 GLY A C 1
ATOM 652 O O . GLY A 1 84 ? -30.539 -25.235 1.164 1.00 73.38 84 GLY A O 1
ATOM 653 N N . THR A 1 85 ? -28.678 -25.596 -0.022 1.00 77.06 85 THR A N 1
ATOM 654 C CA . THR A 1 85 ? -27.996 -26.423 0.990 1.00 77.06 85 THR A CA 1
ATOM 655 C C . THR A 1 85 ? -27.240 -25.597 2.029 1.00 77.06 85 THR A C 1
ATOM 657 O O . THR A 1 85 ? -27.074 -26.043 3.160 1.00 77.06 85 THR A O 1
ATOM 660 N N . ILE A 1 86 ? -26.768 -24.404 1.651 1.00 77.50 86 ILE A N 1
ATOM 661 C CA . ILE A 1 86 ? -25.926 -23.536 2.494 1.00 77.50 86 ILE A CA 1
ATOM 662 C C . ILE A 1 86 ? -26.762 -22.439 3.161 1.00 77.50 86 ILE A C 1
ATOM 664 O O . ILE A 1 86 ? -26.559 -22.122 4.331 1.00 77.50 86 ILE A O 1
ATOM 668 N N . LEU A 1 87 ? -27.706 -21.856 2.420 1.00 79.31 87 LEU A N 1
ATOM 669 C CA . LEU A 1 87 ? -28.635 -20.849 2.921 1.00 79.31 87 LEU A CA 1
ATOM 670 C C . LEU A 1 87 ? -30.080 -21.263 2.630 1.00 79.31 87 LEU A C 1
ATOM 672 O O . LEU A 1 87 ? -30.330 -21.899 1.606 1.00 79.31 87 LEU A O 1
ATOM 676 N N . PRO A 1 88 ? -31.036 -20.857 3.488 1.00 80.62 88 PRO A N 1
ATOM 677 C CA . PRO A 1 88 ? -32.453 -20.958 3.172 1.00 80.62 88 PRO A CA 1
ATOM 678 C C . PRO A 1 88 ? -32.761 -20.261 1.845 1.00 80.62 88 PRO A C 1
ATOM 680 O O . PRO A 1 88 ? -32.197 -19.205 1.556 1.00 80.62 88 PRO A O 1
ATOM 683 N N . GLU A 1 89 ? -33.708 -20.801 1.083 1.00 76.25 89 GLU A N 1
ATOM 684 C CA . GLU A 1 89 ? -34.107 -20.272 -0.230 1.00 76.25 89 GLU A CA 1
ATOM 685 C C . GLU A 1 89 ? -34.553 -18.798 -0.166 1.00 76.25 89 GLU A C 1
ATOM 687 O O . GLU A 1 89 ? -34.307 -18.029 -1.087 1.00 76.25 89 GLU A O 1
ATOM 692 N N . SER A 1 90 ? -35.082 -18.344 0.978 1.00 80.44 90 SER A N 1
ATOM 693 C CA . SER A 1 90 ? -35.426 -16.934 1.226 1.00 80.44 90 SER A CA 1
ATOM 694 C C . SER A 1 90 ? -34.236 -15.964 1.203 1.00 80.44 90 SER A C 1
ATOM 696 O O . SER A 1 90 ? -34.437 -14.753 1.129 1.00 80.44 90 SER A O 1
ATOM 698 N N . LYS A 1 91 ? -33.004 -16.478 1.282 1.00 82.44 91 LYS A N 1
ATOM 699 C CA . LYS A 1 91 ? -31.749 -15.716 1.247 1.00 82.44 91 LYS A CA 1
ATOM 700 C C . LYS A 1 91 ? -30.908 -16.020 0.007 1.00 82.44 91 LYS A C 1
ATOM 702 O O . LYS A 1 91 ? -29.730 -15.665 -0.034 1.00 82.44 91 LYS A O 1
ATOM 707 N N . SER A 1 92 ? -31.492 -16.646 -1.015 1.00 80.75 92 SER A N 1
ATOM 708 C CA . SER A 1 92 ? -30.777 -17.014 -2.240 1.00 80.75 92 SER A CA 1
ATOM 709 C C . SER A 1 92 ? -30.131 -15.820 -2.944 1.00 80.75 92 SER A C 1
ATOM 711 O O . SER A 1 92 ? -29.121 -16.018 -3.602 1.00 80.75 92 SER A O 1
ATOM 713 N N . ASP A 1 93 ? -30.662 -14.600 -2.786 1.00 85.62 93 ASP A N 1
ATOM 714 C CA . ASP A 1 93 ? -30.162 -13.366 -3.419 1.00 85.62 93 ASP A CA 1
ATOM 715 C C . ASP A 1 93 ? -29.121 -12.591 -2.591 1.00 85.62 93 ASP A C 1
ATOM 717 O O . ASP A 1 93 ? -28.552 -11.603 -3.067 1.00 85.62 93 ASP A O 1
ATOM 721 N N . ASP A 1 94 ? -28.793 -13.049 -1.377 1.00 88.19 94 ASP A N 1
ATOM 722 C CA . ASP A 1 94 ? -27.822 -12.367 -0.509 1.00 88.19 94 ASP A CA 1
ATOM 723 C C . ASP A 1 94 ? -26.388 -12.382 -1.078 1.00 88.19 94 ASP A C 1
ATOM 725 O O . ASP A 1 94 ? -25.544 -11.605 -0.628 1.00 88.19 94 ASP A O 1
ATOM 729 N N . TRP A 1 95 ? -26.106 -13.175 -2.124 1.00 86.88 95 TRP A N 1
ATOM 730 C CA . TRP A 1 95 ? -24.811 -13.175 -2.824 1.00 86.88 95 TRP A CA 1
ATOM 731 C C . TRP A 1 95 ? -24.446 -11.794 -3.393 1.00 86.88 95 TRP A C 1
ATOM 733 O O . TRP A 1 95 ? -23.264 -11.483 -3.546 1.00 86.88 95 TRP A O 1
ATOM 743 N N . GLN A 1 96 ? -25.438 -10.942 -3.681 1.00 88.06 96 GLN A N 1
ATOM 744 C CA . GLN A 1 96 ? -25.219 -9.578 -4.178 1.00 88.06 96 GLN A CA 1
ATOM 745 C C . GLN A 1 96 ? -24.650 -8.639 -3.109 1.00 88.06 96 GLN A C 1
ATOM 747 O O . GLN A 1 96 ? -23.995 -7.652 -3.441 1.00 88.06 96 GLN A O 1
ATOM 752 N N . LYS A 1 97 ? -24.881 -8.946 -1.827 1.00 89.25 97 LYS A N 1
ATOM 753 C CA . LYS A 1 97 ? -24.427 -8.140 -0.684 1.00 89.25 97 LYS A CA 1
ATOM 754 C C . LYS A 1 97 ? -22.975 -8.433 -0.296 1.00 89.25 97 LYS A C 1
ATOM 756 O O . LYS A 1 97 ? -22.437 -7.770 0.588 1.00 89.25 97 LYS A O 1
ATOM 761 N N . LEU A 1 98 ? -22.339 -9.418 -0.935 1.00 88.44 98 LEU A N 1
ATOM 762 C CA . LEU A 1 98 ? -20.955 -9.790 -0.662 1.00 88.44 98 LEU A CA 1
ATOM 763 C C . LEU A 1 98 ? -19.990 -8.708 -1.161 1.00 88.44 98 LEU A C 1
ATOM 765 O O . LEU A 1 98 ? -19.992 -8.336 -2.341 1.00 88.44 98 LEU A O 1
ATOM 769 N N . ASN A 1 99 ? -19.132 -8.247 -0.252 1.00 88.19 99 ASN A N 1
ATOM 770 C CA . ASN A 1 99 ? -18.001 -7.385 -0.563 1.00 88.19 99 ASN A CA 1
ATOM 771 C C . ASN A 1 99 ? -16.707 -8.202 -0.491 1.00 88.19 99 ASN A C 1
ATOM 773 O O . ASN A 1 99 ? -16.459 -8.873 0.509 1.00 88.19 99 ASN A O 1
ATOM 777 N N . PHE A 1 100 ? -15.893 -8.141 -1.542 1.00 90.06 100 PHE A N 1
ATOM 778 C CA . PHE A 1 100 ? -14.619 -8.854 -1.614 1.00 90.06 100 PHE A CA 1
ATOM 779 C C . PHE A 1 100 ? -13.483 -7.854 -1.417 1.00 90.06 100 PHE A C 1
ATOM 781 O O . PHE A 1 100 ? -13.361 -6.901 -2.186 1.00 90.06 100 PHE A O 1
ATOM 788 N N . ALA A 1 101 ? -12.665 -8.076 -0.393 1.00 87.69 101 ALA A N 1
ATOM 789 C CA . ALA A 1 101 ? -11.449 -7.314 -0.148 1.00 87.69 101 ALA A CA 1
ATOM 790 C C . ALA A 1 101 ? -10.238 -8.180 -0.513 1.00 87.69 101 ALA A C 1
ATOM 792 O O . ALA A 1 101 ? -10.107 -9.299 -0.020 1.00 87.69 101 ALA A O 1
ATOM 793 N N . PHE A 1 102 ? -9.374 -7.666 -1.387 1.00 89.19 102 PHE A N 1
ATOM 794 C CA . PHE A 1 102 ? -8.120 -8.310 -1.773 1.00 89.19 102 PHE A CA 1
ATOM 795 C C . PHE A 1 102 ? -6.965 -7.523 -1.154 1.00 89.19 102 PHE A C 1
ATOM 797 O O . PHE A 1 102 ? -6.794 -6.339 -1.456 1.00 89.19 102 PHE A O 1
ATOM 804 N N . THR A 1 103 ? -6.186 -8.166 -0.288 1.00 85.94 103 THR A N 1
ATOM 805 C CA . THR A 1 103 ? -4.998 -7.578 0.339 1.00 85.94 103 THR A CA 1
ATOM 806 C C . THR A 1 103 ? -3.755 -7.910 -0.482 1.00 85.94 103 THR A C 1
ATOM 808 O O . THR A 1 103 ? -3.655 -8.969 -1.105 1.00 85.94 103 THR A O 1
ATOM 811 N N . ARG A 1 104 ? -2.811 -6.970 -0.544 1.00 84.81 104 ARG A N 1
ATOM 812 C CA . ARG A 1 104 ? -1.574 -7.104 -1.321 1.00 84.81 104 ARG A CA 1
ATOM 813 C C . ARG A 1 104 ? -0.410 -6.926 -0.368 1.00 84.81 104 ARG A C 1
ATOM 815 O O . ARG A 1 104 ? -0.411 -5.977 0.400 1.00 84.81 104 ARG A O 1
ATOM 822 N N . ASN A 1 105 ? 0.580 -7.801 -0.460 1.00 82.38 105 ASN A N 1
ATOM 823 C CA . ASN A 1 105 ? 1.809 -7.652 0.303 1.00 82.38 105 ASN A CA 1
ATOM 824 C C . ASN A 1 105 ? 2.729 -6.662 -0.428 1.00 82.38 105 ASN A C 1
ATOM 826 O O . ASN A 1 105 ? 3.415 -7.042 -1.379 1.00 82.38 105 ASN A O 1
ATOM 830 N N . LEU A 1 106 ? 2.662 -5.385 -0.057 1.00 81.12 106 LEU A N 1
ATOM 831 C CA . LEU A 1 106 ? 3.508 -4.328 -0.606 1.00 81.12 106 LEU A CA 1
ATOM 832 C C . LEU A 1 106 ? 4.412 -3.765 0.497 1.00 81.12 106 LEU A C 1
ATOM 834 O O . LEU A 1 106 ? 4.011 -3.752 1.656 1.00 81.12 106 LEU A O 1
ATOM 838 N N . PRO A 1 107 ? 5.612 -3.265 0.155 1.00 77.25 107 PRO A N 1
ATOM 839 C CA . PRO A 1 107 ? 6.409 -2.493 1.096 1.00 77.25 107 PRO A CA 1
ATOM 840 C C . PRO A 1 107 ? 5.669 -1.204 1.469 1.00 77.25 107 PRO A C 1
ATOM 842 O O . PRO A 1 107 ? 5.357 -0.379 0.603 1.00 77.25 107 PRO A O 1
ATOM 845 N N . GLU A 1 108 ? 5.405 -1.036 2.756 1.00 75.75 108 GLU A N 1
ATOM 846 C CA . GLU A 1 108 ? 4.644 0.079 3.314 1.00 75.75 108 GLU A CA 1
ATOM 847 C C . GLU A 1 108 ? 5.519 0.908 4.252 1.00 75.75 108 GLU A C 1
ATOM 849 O O . GLU A 1 108 ? 6.464 0.403 4.864 1.00 75.75 108 GLU A O 1
ATOM 854 N N . ASN A 1 109 ? 5.225 2.206 4.336 1.00 83.06 109 ASN A N 1
ATOM 855 C CA . ASN A 1 109 ? 5.912 3.105 5.253 1.00 83.06 109 ASN A CA 1
ATOM 856 C C . ASN A 1 109 ? 4.986 3.424 6.426 1.00 83.06 109 ASN A C 1
ATOM 858 O O . ASN A 1 109 ? 4.216 4.382 6.381 1.00 83.06 109 ASN A O 1
ATOM 862 N N . ILE A 1 110 ? 5.109 2.628 7.488 1.00 84.62 110 ILE A N 1
ATOM 863 C CA . ILE A 1 110 ? 4.306 2.768 8.708 1.00 84.62 110 ILE A CA 1
ATOM 864 C C . ILE A 1 110 ? 4.427 4.158 9.348 1.00 84.62 110 ILE A C 1
ATOM 866 O O . ILE A 1 110 ? 3.479 4.624 9.973 1.00 84.62 110 ILE A O 1
ATOM 870 N N . THR A 1 111 ? 5.569 4.834 9.185 1.00 86.94 111 THR A N 1
ATOM 871 C CA . THR A 1 111 ? 5.796 6.172 9.744 1.00 86.94 111 THR A CA 1
ATOM 872 C C . THR A 1 111 ? 4.952 7.204 9.008 1.00 86.94 111 THR A C 1
ATOM 874 O O . THR A 1 111 ? 4.238 7.977 9.641 1.00 86.94 111 THR A O 1
ATOM 877 N N . ASP A 1 112 ? 4.961 7.164 7.672 1.00 84.25 112 ASP A N 1
ATOM 878 C CA . ASP A 1 112 ? 4.147 8.066 6.851 1.00 84.25 112 ASP A CA 1
ATOM 879 C C . ASP A 1 112 ? 2.647 7.810 7.076 1.00 84.25 112 ASP A C 1
ATOM 881 O O . ASP A 1 112 ? 1.853 8.751 7.122 1.00 84.25 112 ASP A O 1
ATOM 885 N N . GLU A 1 113 ? 2.251 6.545 7.248 1.00 85.81 113 GLU A N 1
ATOM 886 C CA . GLU A 1 113 ? 0.870 6.162 7.559 1.00 85.81 113 GLU A CA 1
ATOM 887 C C . GLU A 1 113 ? 0.424 6.648 8.941 1.00 85.81 113 GLU A C 1
ATOM 889 O O . GLU A 1 113 ? -0.669 7.203 9.074 1.00 85.81 113 GLU A O 1
ATOM 894 N N . ALA A 1 114 ? 1.267 6.497 9.965 1.00 88.56 114 ALA A N 1
ATOM 895 C CA . ALA A 1 114 ? 0.989 6.993 11.311 1.00 88.56 114 ALA A CA 1
ATOM 896 C C . ALA A 1 114 ? 0.895 8.528 11.346 1.00 88.56 114 ALA A C 1
ATOM 898 O O . ALA A 1 114 ? 0.001 9.087 11.994 1.00 88.56 114 ALA A O 1
ATOM 899 N N . ASP A 1 115 ? 1.764 9.218 10.605 1.00 90.00 115 ASP A N 1
ATOM 900 C CA . ASP A 1 115 ? 1.722 10.671 10.447 1.00 90.00 115 ASP A CA 1
ATOM 901 C C . ASP A 1 115 ? 0.455 11.123 9.712 1.00 90.00 115 ASP A C 1
ATOM 903 O O . ASP A 1 115 ? -0.177 12.114 10.096 1.00 90.00 115 ASP A O 1
ATOM 907 N N . ALA A 1 116 ? 0.055 10.402 8.662 1.00 87.62 116 ALA A N 1
ATOM 908 C CA . ALA A 1 116 ? -1.185 10.659 7.942 1.00 87.62 116 ALA A CA 1
ATOM 909 C C . ALA A 1 116 ? -2.408 10.446 8.846 1.00 87.62 116 ALA A C 1
ATOM 911 O O . ALA A 1 116 ? -3.254 11.336 8.939 1.00 87.62 116 ALA A O 1
ATOM 912 N N . ALA A 1 117 ? -2.475 9.329 9.573 1.00 88.69 117 ALA A N 1
ATOM 913 C CA . ALA A 1 117 ? -3.557 9.039 10.512 1.00 88.69 117 ALA A CA 1
ATOM 914 C C . ALA A 1 117 ? -3.656 10.109 11.612 1.00 88.69 117 ALA A C 1
ATOM 916 O O . ALA A 1 117 ? -4.744 10.602 11.912 1.00 88.69 117 ALA A O 1
ATOM 917 N N . SER A 1 118 ? -2.518 10.556 12.149 1.00 89.31 118 SER A N 1
ATOM 918 C CA . SER A 1 118 ? -2.466 11.623 13.156 1.00 89.31 118 SER A CA 1
ATOM 919 C C . SER A 1 118 ? -3.017 12.951 12.631 1.00 89.31 118 SER A C 1
ATOM 921 O O . SER A 1 118 ? -3.727 13.648 13.353 1.00 89.31 118 SER A O 1
ATOM 923 N N . LYS A 1 119 ? -2.749 13.285 11.362 1.00 92.06 119 LYS A N 1
ATOM 924 C CA . LYS A 1 119 ? -3.296 14.481 10.691 1.00 92.06 119 LYS A CA 1
ATOM 925 C C . LYS A 1 119 ? -4.784 14.351 10.355 1.00 92.06 119 LYS A C 1
ATOM 927 O O . LYS A 1 119 ? -5.474 15.362 10.268 1.00 92.06 119 LYS A O 1
ATOM 932 N N . LEU A 1 120 ? -5.277 13.129 10.155 1.00 90.50 120 LEU A N 1
ATOM 933 C CA . LEU A 1 120 ? -6.687 12.839 9.880 1.00 90.50 120 LEU A CA 1
ATOM 934 C C . LEU A 1 120 ? -7.560 12.845 11.144 1.00 90.50 120 LEU A C 1
ATOM 936 O O . LEU A 1 120 ? -8.787 12.959 11.042 1.00 90.50 120 LEU A O 1
ATOM 940 N N . LYS A 1 121 ? -6.949 12.761 12.331 1.00 89.69 121 LYS A N 1
ATOM 941 C CA . LYS A 1 121 ? -7.654 12.792 13.613 1.00 89.69 121 LYS A CA 1
ATOM 942 C C . LYS A 1 121 ? -8.478 14.077 13.756 1.00 89.69 121 LYS A C 1
ATOM 944 O O . LYS A 1 121 ? -7.944 15.182 13.730 1.00 89.69 121 LYS A O 1
ATOM 949 N N . GLY A 1 122 ? -9.791 13.925 13.927 1.00 87.25 122 GLY A N 1
ATOM 950 C CA . GLY A 1 122 ? -10.741 15.039 14.046 1.00 87.25 122 GLY A CA 1
ATOM 951 C C . GLY A 1 122 ? -11.322 15.552 12.721 1.00 87.25 122 GLY A C 1
ATOM 952 O O . GLY A 1 122 ? -12.260 16.343 12.757 1.00 87.25 122 GLY A O 1
ATOM 953 N N . LEU A 1 123 ? -10.824 15.088 11.567 1.00 89.31 123 LEU A N 1
ATOM 954 C CA . LEU A 1 123 ? -11.402 15.377 10.244 1.00 89.31 123 LEU A CA 1
ATOM 955 C C . LEU A 1 123 ? -12.307 14.245 9.745 1.00 89.31 123 LEU A C 1
ATOM 957 O O . LEU A 1 123 ? -13.328 14.496 9.107 1.00 89.31 123 LEU A O 1
ATOM 961 N N . VAL A 1 124 ? -11.928 13.000 10.030 1.00 91.06 124 VAL A N 1
ATOM 962 C CA . VAL A 1 124 ? -12.684 11.792 9.672 1.00 91.06 124 VAL A CA 1
ATOM 963 C C . VAL A 1 124 ? -13.084 11.024 10.929 1.00 91.06 124 VAL A C 1
ATOM 965 O O . VAL A 1 124 ? -12.557 11.273 12.012 1.00 91.06 124 VAL A O 1
ATOM 968 N N . SER A 1 125 ? -14.022 10.081 10.796 1.00 91.19 125 SER A N 1
ATOM 969 C CA . SER A 1 125 ? -14.357 9.181 11.903 1.00 91.19 125 SER A CA 1
ATOM 970 C C . SER A 1 125 ? -13.146 8.338 12.300 1.00 91.19 125 SER A C 1
ATOM 972 O O . SER A 1 125 ? -12.372 7.925 11.434 1.00 91.19 125 SER A O 1
ATOM 974 N N . ASP A 1 126 ? -13.030 8.009 13.588 1.00 88.06 126 ASP A N 1
ATOM 975 C CA . ASP A 1 126 ? -11.927 7.186 14.102 1.00 88.06 126 ASP A CA 1
ATOM 976 C C . ASP A 1 126 ? -11.825 5.840 13.366 1.00 88.06 126 ASP A C 1
ATOM 978 O O . ASP A 1 126 ? -10.732 5.347 13.109 1.00 88.06 126 ASP A O 1
ATOM 982 N N . GLN A 1 127 ? -12.959 5.283 12.928 1.00 86.94 127 GLN A N 1
ATOM 983 C CA . GLN A 1 127 ? -12.989 4.071 12.106 1.00 86.94 127 GLN A CA 1
ATOM 984 C C . GLN A 1 127 ? -12.308 4.271 10.743 1.00 86.94 127 GLN A C 1
ATOM 986 O O . GLN A 1 127 ? -11.572 3.401 10.284 1.00 86.94 127 GLN A O 1
ATOM 991 N N . THR A 1 128 ? -12.562 5.404 10.084 1.00 86.25 128 THR A N 1
ATOM 992 C CA . THR A 1 128 ? -11.973 5.708 8.771 1.00 86.25 128 THR A CA 1
ATOM 993 C C . THR A 1 128 ? -10.491 6.038 8.915 1.00 86.25 128 THR A C 1
ATOM 995 O O . THR A 1 128 ? -9.691 5.594 8.100 1.00 86.25 128 THR A O 1
ATOM 998 N N . MET A 1 129 ? -10.111 6.748 9.979 1.00 89.31 129 MET A N 1
ATOM 999 C CA . MET A 1 129 ? -8.710 7.004 10.320 1.00 89.31 129 MET A CA 1
ATOM 1000 C C . MET A 1 129 ? -7.946 5.693 10.549 1.00 89.31 129 MET A C 1
ATOM 1002 O O . MET A 1 129 ? -6.881 5.504 9.984 1.00 89.31 129 MET A O 1
ATOM 1006 N N . LEU A 1 130 ? -8.494 4.753 11.324 1.00 88.62 130 LEU A N 1
ATOM 1007 C CA . LEU A 1 130 ? -7.844 3.457 11.548 1.00 88.62 130 LEU A CA 1
ATOM 1008 C C . LEU A 1 130 ? -7.767 2.614 10.271 1.00 88.62 130 LEU A C 1
ATOM 1010 O O . LEU A 1 130 ? -6.815 1.867 10.102 1.00 88.62 130 LEU A O 1
ATOM 1014 N N . SER A 1 131 ? -8.717 2.773 9.343 1.00 86.88 131 SER A N 1
ATOM 1015 C CA . SER A 1 131 ? -8.674 2.080 8.049 1.00 86.88 131 SER A CA 1
ATOM 1016 C C . SER A 1 131 ? -7.561 2.556 7.110 1.00 86.88 131 SER A C 1
ATOM 1018 O O . SER A 1 131 ? -7.319 1.902 6.098 1.00 86.88 131 SER A O 1
ATOM 1020 N N . THR A 1 132 ? -6.897 3.683 7.402 1.00 85.19 132 THR A N 1
ATOM 1021 C CA . THR A 1 132 ? -5.728 4.119 6.621 1.00 85.19 132 THR A CA 1
ATOM 1022 C C . THR A 1 132 ? -4.440 3.424 7.040 1.00 85.19 132 THR A C 1
ATOM 1024 O O . THR A 1 132 ? -3.463 3.516 6.308 1.00 85.19 132 THR A O 1
ATOM 1027 N N . LEU A 1 133 ? -4.424 2.784 8.212 1.00 86.94 133 LEU A N 1
ATOM 1028 C CA . LEU A 1 133 ? -3.277 2.042 8.719 1.00 86.94 133 LEU A CA 1
ATOM 1029 C C . LEU A 1 133 ? -3.333 0.627 8.153 1.00 86.94 133 LEU A C 1
ATOM 1031 O O . LEU A 1 133 ? -4.274 -0.116 8.434 1.00 86.94 133 LEU A O 1
ATOM 1035 N N . SER A 1 134 ? -2.335 0.251 7.363 1.00 82.06 134 SER A N 1
ATOM 1036 C CA . SER A 1 134 ? -2.334 -1.032 6.659 1.00 82.06 134 SER A CA 1
ATOM 1037 C C . SER A 1 134 ? -2.256 -2.248 7.587 1.00 82.06 134 SER A C 1
ATOM 1039 O O . SER A 1 134 ? -2.754 -3.321 7.255 1.00 82.06 134 SER A O 1
ATOM 1041 N N . PHE A 1 135 ? -1.667 -2.071 8.772 1.00 83.00 135 PHE A N 1
ATOM 1042 C CA . PHE A 1 135 ? -1.495 -3.115 9.782 1.00 83.00 135 PHE A CA 1
ATOM 1043 C C . PHE A 1 135 ? -2.751 -3.377 10.631 1.00 83.00 135 PHE A C 1
ATOM 1045 O O . PHE A 1 135 ? -2.737 -4.273 11.476 1.00 83.00 135 PHE A O 1
ATOM 1052 N N . VAL A 1 136 ? -3.822 -2.593 10.464 1.00 84.88 136 VAL A N 1
ATOM 1053 C CA . VAL A 1 136 ? -5.079 -2.770 11.205 1.00 84.88 136 VAL A CA 1
ATOM 1054 C C . VAL A 1 136 ? -6.076 -3.542 10.338 1.00 84.88 136 VAL A C 1
ATOM 1056 O O . VAL A 1 136 ? -6.750 -2.964 9.490 1.00 84.88 136 VAL A O 1
ATOM 1059 N N . ASP A 1 137 ? -6.207 -4.848 10.589 1.00 77.56 137 ASP A N 1
ATOM 1060 C CA . ASP A 1 137 ? -7.088 -5.736 9.809 1.00 77.56 137 ASP A CA 1
ATOM 1061 C C . ASP A 1 137 ? -8.581 -5.365 9.922 1.00 77.56 137 ASP A C 1
ATOM 1063 O O . ASP A 1 137 ? -9.291 -5.283 8.917 1.00 77.56 137 ASP A O 1
ATOM 1067 N N . ASP A 1 138 ? -9.078 -5.139 11.147 1.00 85.62 138 ASP A N 1
ATOM 1068 C CA . ASP A 1 138 ? -10.466 -4.732 11.403 1.00 85.62 138 ASP A CA 1
ATOM 1069 C C . ASP A 1 138 ? -10.530 -3.460 12.270 1.00 85.62 138 ASP A C 1
ATOM 1071 O O . ASP A 1 138 ? -10.412 -3.528 13.502 1.00 85.62 138 ASP A O 1
ATOM 1075 N N . PRO A 1 139 ? -10.813 -2.292 11.658 1.00 85.75 139 PRO A N 1
ATOM 1076 C CA . PRO A 1 139 ? -10.969 -1.030 12.376 1.00 85.75 139 PRO A CA 1
ATOM 1077 C C . PRO A 1 139 ? -12.053 -1.056 13.462 1.00 85.75 139 PRO A C 1
ATOM 1079 O O . PRO A 1 139 ? -11.955 -0.328 14.449 1.00 85.75 139 PRO A O 1
ATOM 1082 N N . LYS A 1 140 ? -13.108 -1.872 13.311 1.00 87.44 140 LYS A N 1
ATOM 1083 C CA . LYS A 1 140 ? -14.180 -1.963 14.317 1.00 87.44 140 LYS A CA 1
ATOM 1084 C C . LYS A 1 140 ? -13.736 -2.762 15.533 1.00 87.44 140 LYS A C 1
ATOM 1086 O O . LYS A 1 140 ? -14.052 -2.376 16.659 1.00 87.44 140 LYS A O 1
ATOM 1091 N N . ALA A 1 141 ? -13.023 -3.863 15.308 1.00 88.94 141 ALA A N 1
ATOM 1092 C CA . ALA A 1 141 ? -12.439 -4.644 16.387 1.00 88.94 141 ALA A CA 1
ATOM 1093 C C . ALA A 1 141 ? -11.419 -3.809 17.172 1.00 88.94 141 ALA A C 1
ATOM 1095 O O . ALA A 1 141 ? -11.454 -3.820 18.403 1.00 88.94 141 ALA A O 1
ATOM 1096 N N . GLU A 1 142 ? -10.590 -3.016 16.486 1.00 88.69 142 GLU A N 1
ATOM 1097 C CA . GLU A 1 142 ? -9.603 -2.172 17.165 1.00 88.69 142 GLU A CA 1
ATOM 1098 C C . GLU A 1 142 ? -10.258 -1.042 17.968 1.00 88.69 142 GLU A C 1
ATOM 1100 O O . GLU A 1 142 ? -9.882 -0.808 19.114 1.00 88.69 142 GLU A O 1
ATOM 1105 N N . LEU A 1 143 ? -11.321 -0.413 17.452 1.00 89.62 143 LEU A N 1
ATOM 1106 C CA . LEU A 1 143 ? -12.109 0.553 18.230 1.00 89.62 143 LEU A CA 1
ATOM 1107 C C . LEU A 1 143 ? -12.670 -0.049 19.520 1.00 89.62 143 LEU A C 1
ATOM 1109 O O . LEU A 1 143 ? -12.646 0.596 20.569 1.00 89.62 143 LEU A O 1
ATOM 1113 N N . LYS A 1 144 ? -13.159 -1.292 19.459 1.00 91.62 144 LYS A N 1
ATOM 1114 C CA . LYS A 1 144 ? -13.631 -2.002 20.650 1.00 91.62 144 LYS A CA 1
ATOM 1115 C C . LYS A 1 144 ? -12.487 -2.237 21.638 1.00 91.62 144 LYS A C 1
ATOM 1117 O O . LYS A 1 144 ? -12.662 -2.003 22.829 1.00 91.62 144 LYS A O 1
ATOM 1122 N N . ARG A 1 145 ? -11.311 -2.633 21.149 1.00 90.81 145 ARG A N 1
ATOM 1123 C CA . ARG A 1 145 ? -10.124 -2.861 21.980 1.00 90.81 145 ARG A CA 1
ATOM 1124 C C . ARG A 1 145 ? -9.664 -1.577 22.681 1.00 90.81 145 ARG A C 1
ATOM 1126 O O . ARG A 1 145 ? -9.357 -1.610 23.869 1.00 90.81 145 ARG A O 1
ATOM 1133 N N . ILE A 1 146 ? -9.709 -0.440 21.984 1.00 90.44 146 ILE A N 1
ATOM 1134 C CA . ILE A 1 146 ? -9.437 0.890 22.553 1.00 90.44 146 ILE A CA 1
ATOM 1135 C C . ILE A 1 146 ? -10.478 1.253 23.625 1.00 90.44 146 ILE A C 1
ATOM 1137 O O . ILE A 1 146 ? -10.125 1.769 24.689 1.00 90.44 146 ILE A O 1
ATOM 1141 N N . ALA A 1 147 ? -11.762 0.973 23.386 1.00 91.44 147 ALA A N 1
ATOM 1142 C CA . ALA A 1 147 ? -12.819 1.205 24.372 1.00 91.44 147 ALA A CA 1
ATOM 1143 C C . ALA A 1 147 ? -12.621 0.352 25.641 1.00 91.44 147 ALA A C 1
ATOM 1145 O O . ALA A 1 147 ? -12.733 0.858 26.757 1.00 91.44 147 ALA A O 1
ATOM 1146 N N . ASP A 1 148 ? -12.253 -0.919 25.484 1.00 92.56 148 ASP A N 1
ATOM 1147 C CA . ASP A 1 148 ? -11.964 -1.814 26.607 1.00 92.56 148 ASP A CA 1
ATOM 1148 C C . ASP A 1 148 ? -10.716 -1.353 27.387 1.00 92.56 148 ASP A C 1
ATOM 1150 O O . ASP A 1 148 ? -10.713 -1.352 28.622 1.00 92.56 148 ASP A O 1
ATOM 1154 N N . GLU A 1 149 ? -9.673 -0.888 26.692 1.00 91.62 149 GLU A N 1
ATOM 1155 C CA . GLU A 1 149 ? -8.455 -0.353 27.309 1.00 91.62 149 GLU A CA 1
ATOM 1156 C C . GLU A 1 149 ? -8.719 0.950 28.077 1.00 91.62 149 GLU A C 1
ATOM 1158 O O . GLU A 1 149 ? -8.243 1.119 29.200 1.00 91.62 149 GLU A O 1
ATOM 1163 N N . THR A 1 150 ? -9.509 1.863 27.509 1.00 90.56 150 THR A N 1
ATOM 1164 C CA . THR A 1 150 ? -9.892 3.120 28.173 1.00 90.56 150 THR A CA 1
ATOM 1165 C C . THR A 1 150 ? -10.789 2.873 29.382 1.00 90.56 150 THR A C 1
ATOM 1167 O O . THR A 1 150 ? -10.561 3.468 30.435 1.00 90.56 150 THR A O 1
ATOM 1170 N N . ALA A 1 151 ? -11.744 1.944 29.288 1.00 90.00 151 ALA A N 1
ATOM 1171 C CA . ALA A 1 151 ? -12.570 1.535 30.420 1.00 90.00 151 ALA A CA 1
ATOM 1172 C C . ALA A 1 151 ? -11.736 0.884 31.534 1.00 90.00 151 ALA A C 1
ATOM 1174 O O . ALA A 1 151 ? -11.968 1.156 32.713 1.00 90.00 151 ALA A O 1
ATOM 1175 N N . LYS A 1 152 ? -10.746 0.053 31.181 1.00 89.88 152 LYS A N 1
ATOM 1176 C CA . LYS A 1 152 ? -9.819 -0.546 32.148 1.00 89.88 152 LYS A CA 1
ATOM 1177 C C . LYS A 1 152 ? -8.955 0.520 32.822 1.00 89.88 152 LYS A C 1
ATOM 1179 O O . LYS A 1 152 ? -8.949 0.596 34.043 1.00 89.88 152 LYS A O 1
ATOM 1184 N N . LYS A 1 153 ? -8.344 1.420 32.046 1.00 88.81 153 LYS A N 1
ATOM 1185 C CA . LYS A 1 153 ? -7.573 2.561 32.568 1.00 88.81 153 LYS A CA 1
ATOM 1186 C C . LYS A 1 153 ? -8.405 3.452 33.491 1.00 88.81 153 LYS A C 1
ATOM 1188 O O . LYS A 1 153 ? -7.905 3.883 34.523 1.00 88.81 153 LYS A O 1
ATOM 1193 N N . ALA A 1 154 ? -9.673 3.701 33.161 1.00 86.25 154 ALA A N 1
ATOM 1194 C CA . ALA A 1 154 ? -10.579 4.469 34.013 1.00 86.25 154 ALA A CA 1
ATOM 1195 C C . ALA A 1 154 ? -10.893 3.745 35.335 1.00 86.25 154 ALA A C 1
ATOM 1197 O O . ALA A 1 154 ? -10.914 4.382 36.387 1.00 86.25 154 ALA A O 1
ATOM 1198 N N . LYS A 1 155 ? -11.094 2.420 35.307 1.00 83.81 155 LYS A N 1
ATOM 1199 C CA . LYS A 1 155 ? -11.279 1.603 36.519 1.00 83.81 155 LYS A CA 1
ATOM 1200 C C . LYS A 1 155 ? -10.018 1.559 37.379 1.00 83.81 155 LYS A C 1
ATOM 1202 O O . LYS A 1 155 ? -10.116 1.727 38.592 1.00 83.81 155 LYS A O 1
ATOM 1207 N N . ASP A 1 156 ? -8.852 1.396 36.767 1.00 83.69 156 ASP A N 1
ATOM 1208 C CA . ASP A 1 156 ? -7.563 1.384 37.463 1.00 83.69 156 ASP A CA 1
ATOM 1209 C C . ASP A 1 156 ? -7.281 2.760 38.096 1.00 83.69 156 ASP A C 1
ATOM 1211 O O . ASP A 1 156 ? -6.901 2.850 39.263 1.00 83.69 156 ASP A O 1
ATOM 1215 N N . ALA A 1 157 ? -7.571 3.851 37.377 1.00 80.50 157 ALA A N 1
ATOM 1216 C CA . ALA A 1 157 ? -7.466 5.213 37.898 1.00 80.50 157 ALA A CA 1
ATOM 1217 C C . ALA A 1 157 ? -8.452 5.484 39.047 1.00 80.50 157 ALA A C 1
ATOM 1219 O O . ALA A 1 157 ? -8.076 6.113 40.036 1.00 80.50 157 ALA A O 1
ATOM 1220 N N . ALA A 1 158 ? -9.691 4.993 38.961 1.00 77.00 158 ALA A N 1
ATOM 1221 C CA . ALA A 1 158 ? -10.674 5.126 40.034 1.00 77.00 158 ALA A CA 1
ATOM 1222 C C . ALA A 1 158 ? -10.267 4.325 41.282 1.00 77.00 158 ALA A C 1
ATOM 1224 O O . ALA A 1 158 ? -10.362 4.839 42.393 1.00 77.00 158 ALA A O 1
ATOM 1225 N N . THR A 1 159 ? -9.745 3.110 41.105 1.00 74.00 159 THR A N 1
ATOM 1226 C CA . THR A 1 159 ? -9.289 2.241 42.204 1.00 74.00 159 THR A CA 1
ATOM 1227 C C . THR A 1 159 ? -8.064 2.827 42.912 1.00 74.00 159 THR A C 1
ATOM 1229 O O . THR A 1 159 ? -8.034 2.899 44.139 1.00 74.00 159 THR A O 1
ATOM 1232 N N . ASN A 1 160 ? -7.094 3.347 42.155 1.00 67.81 160 ASN A N 1
ATOM 1233 C CA . ASN A 1 160 ? -5.936 4.041 42.724 1.00 67.81 160 ASN A CA 1
ATOM 1234 C C . ASN A 1 160 ? -6.326 5.368 43.403 1.00 67.81 160 ASN A C 1
ATOM 1236 O O . ASN A 1 160 ? -5.734 5.742 44.413 1.00 67.81 160 ASN A O 1
ATOM 1240 N N . SER A 1 161 ? -7.349 6.068 42.901 1.00 61.59 161 SER A N 1
ATOM 1241 C CA . SER A 1 161 ? -7.851 7.301 43.531 1.00 61.59 161 SER A CA 1
ATOM 1242 C C . SER A 1 161 ? -8.616 7.025 44.832 1.00 61.59 161 SER A C 1
ATOM 1244 O O . SER A 1 161 ? -8.500 7.797 45.782 1.00 61.59 161 SER A O 1
ATOM 1246 N N . LEU A 1 162 ? -9.354 5.911 44.903 1.00 58.34 162 LEU A N 1
ATOM 1247 C CA . LEU A 1 162 ? -10.032 5.439 46.118 1.00 58.34 162 LEU A CA 1
ATOM 1248 C C . LEU A 1 162 ? -9.025 5.028 47.201 1.00 58.34 162 LEU A C 1
ATOM 1250 O O . LEU A 1 162 ? -9.178 5.434 48.348 1.00 58.34 162 LEU A O 1
ATOM 1254 N N . SER A 1 163 ? -7.943 4.332 46.832 1.00 60.62 163 SER A N 1
ATOM 1255 C CA . SER A 1 163 ? -6.864 3.981 47.769 1.00 60.62 163 SER A CA 1
ATOM 1256 C C . SER A 1 163 ? -6.202 5.214 48.398 1.00 60.62 163 SER A C 1
ATOM 1258 O O . SER A 1 163 ? -5.813 5.171 49.563 1.00 60.62 163 SER A O 1
ATOM 1260 N N . ASN A 1 164 ? -6.091 6.321 47.657 1.00 59.84 164 ASN A N 1
ATOM 1261 C CA . ASN A 1 164 ? -5.526 7.566 48.180 1.00 59.84 164 ASN A CA 1
ATOM 1262 C C . ASN A 1 164 ? -6.518 8.326 49.077 1.00 59.84 164 ASN A C 1
ATOM 1264 O O . ASN A 1 164 ? -6.118 8.873 50.102 1.00 59.84 164 ASN A O 1
ATOM 1268 N N . ALA A 1 165 ? -7.808 8.339 48.725 1.00 59.31 165 ALA A N 1
ATOM 1269 C CA . ALA A 1 165 ? -8.851 8.982 49.525 1.00 59.31 165 ALA A CA 1
ATOM 1270 C C . ALA A 1 165 ? -9.109 8.248 50.855 1.00 59.31 165 ALA A C 1
ATOM 1272 O O . ALA A 1 165 ? -9.258 8.897 51.892 1.00 59.31 165 ALA A O 1
ATOM 1273 N N . ASP A 1 166 ? -9.094 6.912 50.846 1.00 57.31 166 ASP A N 1
ATOM 1274 C CA . ASP A 1 166 ? -9.224 6.109 52.063 1.00 57.31 166 ASP A CA 1
ATOM 1275 C C . ASP A 1 166 ? -7.983 6.256 52.953 1.00 57.31 166 ASP A C 1
ATOM 1277 O O . ASP A 1 166 ? -8.124 6.517 54.146 1.00 57.31 166 ASP A O 1
ATOM 1281 N N . PHE A 1 167 ? -6.765 6.226 52.394 1.00 57.25 167 PHE A N 1
ATOM 1282 C CA . PHE A 1 167 ? -5.534 6.487 53.155 1.00 57.25 167 PHE A CA 1
ATOM 1283 C C . PHE A 1 167 ? -5.536 7.874 53.822 1.00 57.25 167 PHE A C 1
ATOM 1285 O O . PHE A 1 167 ? -5.121 8.026 54.971 1.00 57.25 167 PHE A O 1
ATOM 1292 N N . GLN A 1 168 ? -6.073 8.891 53.144 1.00 57.50 168 GLN A N 1
ATOM 1293 C CA . GLN A 1 168 ? -6.176 10.246 53.686 1.00 57.50 168 GLN A CA 1
ATOM 1294 C C . GLN A 1 168 ? -7.258 10.384 54.768 1.00 57.50 168 GLN A C 1
ATOM 1296 O O . GLN A 1 168 ? -7.130 11.228 55.656 1.00 57.50 168 GLN A O 1
ATOM 1301 N N . LYS A 1 169 ? -8.290 9.534 54.744 1.00 58.91 169 LYS A N 1
ATOM 1302 C CA . LYS A 1 169 ? -9.311 9.442 55.796 1.00 58.91 169 LYS A CA 1
ATOM 1303 C C . LYS A 1 169 ? -8.818 8.669 57.025 1.00 58.91 169 LYS A C 1
ATOM 1305 O O . LYS A 1 169 ? -9.162 9.044 58.137 1.00 58.91 169 LYS A O 1
ATOM 1310 N N . PHE A 1 170 ? -7.963 7.659 56.843 1.00 51.72 170 PHE A N 1
ATOM 1311 C CA . PHE A 1 170 ? -7.269 6.981 57.948 1.00 51.72 170 PHE A CA 1
ATOM 1312 C C . PHE A 1 170 ? -6.208 7.869 58.625 1.00 51.72 170 PHE A C 1
ATOM 1314 O O . PHE A 1 170 ? -5.965 7.715 59.817 1.00 51.72 170 PHE A O 1
ATOM 1321 N N . MET A 1 171 ? -5.598 8.813 57.895 1.00 52.84 171 MET A N 1
ATOM 1322 C CA . MET A 1 171 ? -4.638 9.783 58.453 1.00 52.84 171 MET A CA 1
ATOM 1323 C C . MET A 1 171 ? -5.305 10.978 59.153 1.00 52.84 171 MET A C 1
ATOM 1325 O O . MET A 1 171 ? -4.738 11.527 60.093 1.00 52.84 171 MET A O 1
ATOM 1329 N N . ASN A 1 172 ? -6.509 11.375 58.727 1.00 52.19 172 ASN A N 1
ATOM 1330 C CA . ASN A 1 172 ? -7.318 12.408 59.385 1.00 52.19 172 ASN A CA 1
ATOM 1331 C C . ASN A 1 172 ? -8.359 11.759 60.309 1.00 52.19 172 ASN A C 1
ATOM 1333 O O . ASN A 1 172 ? -9.560 11.958 60.133 1.00 52.19 172 ASN A O 1
ATOM 1337 N N . GLY A 1 173 ? -7.893 10.928 61.244 1.00 42.84 173 GLY A N 1
ATOM 1338 C CA . GLY A 1 173 ? -8.745 10.313 62.258 1.00 42.84 173 GLY A CA 1
ATOM 1339 C C . GLY A 1 173 ? -9.461 11.379 63.089 1.00 42.84 173 GLY A C 1
ATOM 1340 O O . GLY A 1 173 ? -8.825 12.135 63.819 1.00 42.84 173 GLY A O 1
ATOM 1341 N N . ASP A 1 174 ? -10.782 11.433 62.952 1.00 52.25 174 ASP A N 1
ATOM 1342 C CA . ASP A 1 174 ? -11.687 12.209 63.791 1.00 52.25 174 ASP A CA 1
ATOM 1343 C C . ASP A 1 174 ? -12.139 11.302 64.943 1.00 52.25 174 ASP A C 1
ATOM 1345 O O . ASP A 1 174 ? -13.119 10.574 64.812 1.00 52.25 174 ASP A O 1
ATOM 1349 N N . ASP A 1 175 ? -11.381 11.300 66.043 1.00 41.06 175 ASP A N 1
ATOM 1350 C CA . ASP A 1 175 ? -11.796 10.706 67.317 1.00 41.06 175 ASP A CA 1
ATOM 1351 C C . ASP A 1 175 ? -11.730 11.779 68.409 1.00 41.06 175 ASP A C 1
ATOM 1353 O O . ASP A 1 175 ? -10.701 12.058 69.030 1.00 41.06 175 ASP A O 1
ATOM 1357 N N . ALA A 1 176 ? -12.878 12.408 68.638 1.00 44.50 176 ALA A N 1
ATOM 1358 C CA . ALA A 1 176 ? -13.119 13.270 69.777 1.00 44.50 176 ALA A CA 1
ATOM 1359 C C . ALA A 1 176 ? -13.451 12.427 71.016 1.00 44.50 176 ALA A C 1
ATOM 1361 O O . ALA A 1 176 ? -14.585 11.986 71.144 1.00 44.50 176 ALA A O 1
ATOM 1362 N N . THR A 1 177 ? -12.510 12.286 71.958 1.00 33.03 177 THR A N 1
ATOM 1363 C CA . THR A 1 177 ? -12.764 12.264 73.417 1.00 33.03 177 THR A CA 1
ATOM 1364 C C . THR A 1 177 ? -11.442 12.353 74.191 1.00 33.03 177 THR A C 1
ATOM 1366 O O . THR A 1 177 ? -10.611 11.461 74.059 1.00 33.03 177 THR A O 1
ATOM 1369 N N . GLY A 1 178 ? -11.282 13.345 75.078 1.00 31.38 178 GLY A N 1
ATOM 1370 C CA . GLY A 1 178 ? -10.329 13.245 76.196 1.00 31.38 178 GLY A CA 1
ATOM 1371 C C . GLY A 1 178 ? -9.396 14.439 76.415 1.00 31.38 178 GLY A C 1
ATOM 1372 O O . GLY A 1 178 ? -8.482 14.695 75.649 1.00 31.38 178 GLY A O 1
ATOM 1373 N N . THR A 1 179 ? -9.658 15.121 77.522 1.00 31.70 179 THR A N 1
ATOM 1374 C CA . THR A 1 179 ? -9.006 16.247 78.203 1.00 31.70 179 THR A CA 1
ATOM 1375 C C . THR A 1 179 ? -7.464 16.228 78.301 1.00 31.70 179 THR A C 1
ATOM 1377 O O . THR A 1 179 ? -6.873 1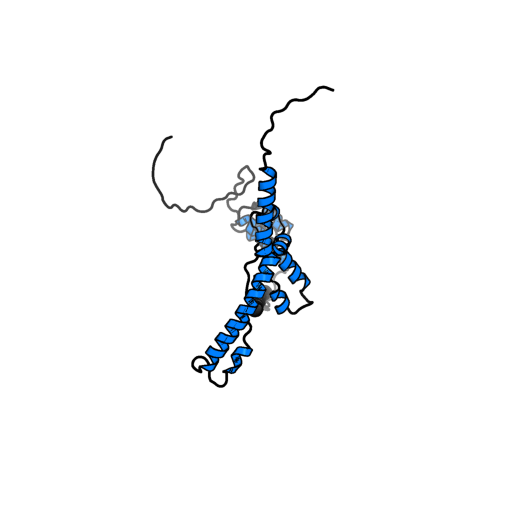5.207 78.633 1.00 31.70 179 THR A O 1
ATOM 1380 N N . ASP A 1 180 ? -6.870 17.416 78.110 1.00 35.66 180 ASP A N 1
ATOM 1381 C CA . ASP A 1 180 ? -5.563 17.931 78.571 1.00 35.66 180 ASP A CA 1
ATOM 1382 C C . ASP A 1 180 ? -4.310 17.031 78.524 1.00 35.66 180 ASP A C 1
ATOM 1384 O O . ASP A 1 180 ? -4.031 16.294 79.465 1.00 35.66 180 ASP A O 1
ATOM 1388 N N . ALA A 1 181 ? -3.432 17.269 77.537 1.00 30.86 181 ALA A N 1
ATOM 1389 C CA . ALA A 1 181 ? -1.987 17.451 77.764 1.00 30.86 181 ALA A CA 1
ATOM 1390 C C . ALA A 1 181 ? -1.247 17.876 76.478 1.00 30.86 181 ALA A C 1
ATOM 1392 O O . ALA A 1 181 ? -1.138 17.110 75.531 1.00 30.86 181 ALA A O 1
ATOM 1393 N N . LYS A 1 182 ? -0.675 19.088 76.513 1.00 31.98 182 LYS A N 1
ATOM 1394 C CA . LYS A 1 182 ? 0.408 19.625 75.663 1.00 31.98 182 LYS A CA 1
ATOM 1395 C C . LYS A 1 182 ? 0.269 19.421 74.148 1.00 31.98 182 LYS A C 1
ATOM 1397 O O . LYS A 1 182 ? 0.668 18.409 73.586 1.00 31.98 182 LYS A O 1
ATOM 1402 N N . THR A 1 183 ? -0.137 20.500 73.487 1.00 37.38 183 THR A N 1
ATOM 1403 C CA . THR A 1 183 ? 0.042 20.770 72.058 1.00 37.38 183 THR A CA 1
ATOM 1404 C C . THR A 1 183 ? 1.514 20.607 71.658 1.00 37.38 183 THR A C 1
ATOM 1406 O O . THR A 1 183 ? 2.301 21.551 71.693 1.00 37.38 183 THR A O 1
ATOM 1409 N N . VAL A 1 184 ? 1.905 19.393 71.273 1.00 41.84 184 VAL A N 1
ATOM 1410 C CA . VAL A 1 184 ? 3.019 19.199 70.348 1.00 41.84 184 VAL A CA 1
ATOM 1411 C C . VAL A 1 184 ? 2.455 19.543 68.982 1.00 41.84 184 VAL A C 1
ATOM 1413 O O . VAL A 1 184 ? 1.470 18.956 68.544 1.00 41.84 184 VAL A O 1
ATOM 1416 N N . GLN A 1 185 ? 3.038 20.563 68.362 1.00 40.72 185 GLN A N 1
ATOM 1417 C CA . GLN A 1 185 ? 2.710 21.046 67.030 1.00 40.72 185 GLN A CA 1
ATOM 1418 C C . GLN A 1 185 ? 2.629 19.854 66.058 1.00 40.72 185 GLN A C 1
ATOM 1420 O O . GLN A 1 185 ? 3.654 19.328 65.627 1.00 40.72 185 GLN A O 1
ATOM 1425 N N . GLN A 1 186 ? 1.418 19.398 65.735 1.00 47.69 186 GLN A N 1
ATOM 1426 C CA . GLN A 1 186 ? 1.200 18.412 64.685 1.00 47.69 186 GLN A CA 1
ATOM 1427 C C . GLN A 1 186 ? 1.477 19.128 63.364 1.00 47.69 186 GLN A C 1
ATOM 1429 O O . GLN A 1 186 ? 0.628 19.834 62.820 1.00 47.69 186 GLN A O 1
ATOM 1434 N N . VAL A 1 187 ? 2.721 19.039 62.895 1.00 50.84 187 VAL A N 1
ATOM 1435 C CA . VAL A 1 187 ? 3.111 19.555 61.587 1.00 50.84 187 VAL A CA 1
ATOM 1436 C C . VAL A 1 187 ? 2.394 18.689 60.560 1.00 50.84 187 VAL A C 1
ATOM 1438 O O . VAL A 1 187 ? 2.774 17.547 60.321 1.00 50.84 187 VAL A O 1
ATOM 1441 N N . SER A 1 188 ? 1.311 19.217 59.993 1.00 53.91 188 SER A N 1
ATOM 1442 C CA . SER A 1 188 ? 0.656 18.637 58.824 1.00 53.91 188 SER A CA 1
ATOM 1443 C C . SER A 1 188 ? 1.662 18.635 57.673 1.00 53.91 188 SER A C 1
ATOM 1445 O O . SER A 1 188 ? 1.841 19.650 57.001 1.00 53.91 188 SER A O 1
ATOM 1447 N N . LEU A 1 189 ? 2.354 17.516 57.465 1.00 65.00 189 LEU A N 1
ATOM 1448 C CA . LEU A 1 189 ? 3.258 17.344 56.333 1.00 65.00 189 LEU A CA 1
ATOM 1449 C C . LEU A 1 189 ? 2.435 17.158 55.051 1.00 65.00 189 LEU A C 1
ATOM 1451 O O . LEU A 1 189 ? 1.453 16.420 55.024 1.00 65.00 189 LEU A O 1
ATOM 1455 N N . ASN A 1 190 ? 2.829 17.836 53.976 1.00 72.75 190 ASN A N 1
ATOM 1456 C CA . ASN A 1 190 ? 2.222 17.677 52.655 1.00 72.75 190 ASN A CA 1
ATOM 1457 C C . ASN A 1 190 ? 2.636 16.324 52.035 1.00 72.75 190 ASN A C 1
ATOM 1459 O O . ASN A 1 190 ? 3.704 15.794 52.335 1.00 72.75 190 ASN A O 1
ATOM 1463 N N . GLY A 1 191 ? 1.841 15.771 51.116 1.00 64.06 191 GLY A N 1
ATOM 1464 C CA . GLY A 1 191 ? 2.150 14.514 50.424 1.00 64.06 191 GLY A CA 1
ATOM 1465 C C . GLY A 1 191 ? 3.537 14.505 49.765 1.00 64.06 191 GLY A C 1
ATOM 1466 O O . GLY A 1 191 ? 4.241 13.504 49.839 1.00 64.06 191 GLY A O 1
ATOM 1467 N N . SER A 1 192 ? 3.997 15.644 49.233 1.00 74.19 192 SER A N 1
ATOM 1468 C CA . SER A 1 192 ? 5.356 15.797 48.685 1.00 74.19 192 SER A CA 1
ATOM 1469 C C . SER A 1 192 ? 6.469 15.667 49.736 1.00 74.19 192 SER A C 1
ATOM 1471 O O . SER A 1 192 ? 7.552 15.161 49.436 1.00 74.19 192 SER A O 1
ATOM 1473 N N . GLN A 1 193 ? 6.204 16.084 50.975 1.00 72.25 193 GLN A N 1
ATOM 1474 C CA . GLN A 1 193 ? 7.122 15.981 52.110 1.00 72.25 193 GLN A CA 1
ATOM 1475 C C . GLN A 1 193 ? 7.229 14.530 52.594 1.00 72.25 193 GLN A C 1
ATOM 1477 O O . GLN A 1 193 ? 8.332 14.044 52.837 1.00 72.25 193 GLN A O 1
ATOM 1482 N N . ILE A 1 194 ? 6.108 13.804 52.614 1.00 74.50 194 ILE A N 1
ATOM 1483 C CA . ILE A 1 194 ? 6.069 12.375 52.957 1.00 74.50 194 ILE A CA 1
ATOM 1484 C C . ILE A 1 194 ? 6.806 11.545 51.896 1.00 74.50 194 ILE A C 1
ATOM 1486 O O . ILE A 1 194 ? 7.650 10.720 52.240 1.00 74.50 194 ILE A O 1
ATOM 1490 N N . THR A 1 195 ? 6.567 11.801 50.604 1.00 76.12 195 THR A N 1
ATOM 1491 C CA . THR A 1 195 ? 7.295 11.131 49.511 1.00 76.12 195 THR A CA 1
ATOM 1492 C C . THR A 1 195 ? 8.802 11.386 49.582 1.00 76.12 195 THR A C 1
ATOM 1494 O O . THR A 1 195 ? 9.590 10.467 49.364 1.00 76.12 195 THR A O 1
ATOM 1497 N N . SER A 1 196 ? 9.215 12.608 49.933 1.00 81.25 196 SER A N 1
ATOM 1498 C CA . SER A 1 196 ? 10.636 12.952 50.084 1.00 81.25 196 SER A CA 1
ATOM 1499 C C . SER A 1 196 ? 11.287 12.192 51.242 1.00 81.25 196 SER A C 1
ATOM 1501 O O . SER A 1 196 ? 12.378 11.651 51.082 1.00 81.25 196 SER A O 1
ATOM 1503 N N . MET A 1 197 ? 10.595 12.077 52.378 1.00 80.81 197 MET A N 1
ATOM 1504 C CA . MET A 1 197 ? 11.071 11.307 53.529 1.00 80.81 197 MET A CA 1
ATOM 1505 C C . MET A 1 197 ? 11.206 9.814 53.199 1.00 80.81 197 MET A C 1
ATOM 1507 O O . MET A 1 197 ? 12.237 9.215 53.495 1.00 80.81 197 MET A O 1
ATOM 1511 N N . ILE A 1 198 ? 10.216 9.227 52.515 1.00 79.12 198 ILE A N 1
ATOM 1512 C CA . ILE A 1 198 ? 10.260 7.822 52.074 1.00 79.12 198 ILE A CA 1
ATOM 1513 C C . ILE A 1 198 ? 11.446 7.581 51.134 1.00 79.12 198 ILE A C 1
ATOM 1515 O O . ILE A 1 198 ? 12.161 6.597 51.299 1.00 79.12 198 ILE A O 1
ATOM 1519 N N . SER A 1 199 ? 11.687 8.490 50.185 1.00 80.25 199 SER A N 1
ATOM 1520 C CA . SER A 1 199 ? 12.814 8.391 49.251 1.00 80.25 199 SER A CA 1
ATOM 1521 C C . SER A 1 199 ? 14.165 8.405 49.973 1.00 80.25 199 SER A C 1
ATOM 1523 O O . SER A 1 199 ? 15.029 7.584 49.671 1.00 80.25 199 SER A O 1
ATOM 1525 N N . ILE A 1 200 ? 14.334 9.275 50.977 1.00 81.50 200 ILE A N 1
ATOM 1526 C CA . ILE A 1 200 ? 15.562 9.328 51.786 1.00 81.50 200 ILE A CA 1
ATOM 1527 C C . ILE A 1 200 ? 15.758 8.011 52.550 1.00 81.50 200 ILE A C 1
ATOM 1529 O O . ILE A 1 200 ? 16.834 7.421 52.480 1.00 81.50 200 ILE A O 1
ATOM 1533 N N . VAL A 1 201 ? 14.719 7.502 53.219 1.00 80.94 201 VAL A N 1
ATOM 1534 C CA . VAL A 1 201 ? 14.786 6.226 53.959 1.00 80.94 201 VAL A CA 1
ATOM 1535 C C . VAL A 1 201 ? 15.100 5.053 53.019 1.00 80.94 201 VAL A C 1
ATOM 1537 O O . VAL A 1 201 ? 15.928 4.205 53.350 1.00 80.94 201 VAL A O 1
ATOM 1540 N N . GLN A 1 202 ? 14.504 5.018 51.823 1.00 78.06 202 GLN A N 1
ATOM 1541 C CA . GLN A 1 202 ? 14.774 3.993 50.809 1.00 78.06 202 GLN A CA 1
ATOM 1542 C C . GLN A 1 202 ? 16.220 4.034 50.303 1.00 78.06 202 GLN A C 1
ATOM 1544 O O . GLN A 1 202 ? 16.833 2.979 50.168 1.00 78.06 202 GLN A O 1
ATOM 1549 N N . GLN A 1 203 ? 16.785 5.224 50.073 1.00 79.12 203 GLN A N 1
ATOM 1550 C CA . GLN A 1 203 ? 18.180 5.376 49.639 1.00 79.12 203 GLN A CA 1
ATOM 1551 C C . GLN A 1 203 ? 19.185 4.954 50.719 1.00 79.12 203 GLN A C 1
ATOM 1553 O O . GLN A 1 203 ? 20.250 4.423 50.402 1.00 79.12 203 GLN A O 1
ATOM 1558 N N . VAL A 1 204 ? 18.849 5.146 51.998 1.00 81.44 204 VAL A N 1
ATOM 1559 C CA . VAL A 1 204 ? 19.659 4.636 53.117 1.00 81.44 204 VAL A CA 1
ATOM 1560 C C . VAL A 1 204 ? 19.552 3.118 53.220 1.00 81.44 204 VAL A C 1
ATOM 1562 O O . VAL A 1 204 ? 20.566 2.438 53.360 1.00 81.44 204 VAL A O 1
ATOM 1565 N N . ALA A 1 205 ? 18.341 2.565 53.102 1.00 77.62 205 ALA A N 1
ATOM 1566 C CA . ALA A 1 205 ? 18.117 1.119 53.125 1.00 77.62 205 ALA A CA 1
ATOM 1567 C C . ALA A 1 205 ? 18.796 0.401 51.944 1.00 77.62 205 ALA A C 1
ATOM 1569 O O . ALA A 1 205 ? 19.295 -0.712 52.098 1.00 77.62 205 ALA A O 1
ATOM 1570 N N . SER A 1 206 ? 18.876 1.049 50.777 1.00 78.06 206 SER A N 1
ATOM 1571 C CA . SER A 1 206 ? 19.571 0.529 49.597 1.00 78.06 206 SER A CA 1
ATOM 1572 C C . SER A 1 206 ? 21.088 0.749 49.621 1.00 78.06 206 SER A C 1
ATOM 1574 O O . SER A 1 206 ? 21.730 0.546 48.594 1.00 78.06 206 SER A O 1
ATOM 1576 N N . HIS A 1 207 ? 21.665 1.205 50.741 1.00 77.69 207 HIS A N 1
ATOM 1577 C CA . HIS A 1 207 ? 23.090 1.543 50.868 1.00 77.69 207 HIS A CA 1
ATOM 1578 C C . HIS A 1 207 ? 23.582 2.552 49.810 1.00 77.69 207 HIS A C 1
ATOM 1580 O O . HIS A 1 207 ? 24.757 2.567 49.459 1.00 77.69 207 HIS A O 1
ATOM 1586 N N . ALA A 1 208 ? 22.697 3.401 49.282 1.00 76.94 208 ALA A N 1
ATOM 1587 C CA . ALA A 1 208 ? 23.055 4.448 48.325 1.00 76.94 208 ALA A CA 1
ATOM 1588 C C . ALA A 1 208 ? 23.404 5.773 49.026 1.00 76.94 208 ALA A C 1
ATOM 1590 O O . ALA A 1 208 ? 24.127 6.595 48.466 1.00 76.94 208 ALA A O 1
ATOM 1591 N N . LEU A 1 209 ? 22.901 5.971 50.250 1.00 78.75 209 LEU A N 1
ATOM 1592 C CA . LEU A 1 209 ? 23.110 7.170 51.056 1.00 78.75 209 LEU A CA 1
ATOM 1593 C C . LEU A 1 209 ? 23.618 6.797 52.465 1.00 78.75 209 LEU A C 1
ATOM 1595 O O . LEU A 1 209 ? 22.988 5.971 53.131 1.00 78.75 209 LEU A O 1
ATOM 1599 N N . PRO A 1 210 ? 24.709 7.415 52.962 1.00 84.50 210 PRO A N 1
ATOM 1600 C CA . PRO A 1 210 ? 25.164 7.215 54.335 1.00 84.50 210 PRO A CA 1
ATOM 1601 C C . PRO A 1 210 ? 24.119 7.678 55.358 1.00 84.50 210 PRO A C 1
ATOM 1603 O O . PRO A 1 210 ? 23.481 8.721 55.189 1.00 84.50 210 PRO A O 1
ATOM 1606 N N . ARG A 1 211 ? 23.998 6.942 56.469 1.00 81.12 211 ARG A N 1
ATOM 1607 C CA . ARG A 1 211 ? 23.023 7.223 57.540 1.00 81.12 211 ARG A CA 1
ATOM 1608 C C . ARG A 1 211 ? 23.165 8.634 58.124 1.00 81.12 211 ARG A C 1
ATOM 1610 O O . ARG A 1 211 ? 22.166 9.319 58.303 1.00 81.12 211 ARG A O 1
ATOM 1617 N N . GLU A 1 212 ? 24.394 9.083 58.364 1.00 81.38 212 GLU A N 1
ATOM 1618 C CA . GLU A 1 212 ? 24.710 10.434 58.864 1.00 81.38 212 GLU A CA 1
ATOM 1619 C C . GLU A 1 212 ? 24.189 11.536 57.923 1.00 81.38 212 GLU A C 1
ATOM 1621 O O . GLU A 1 212 ? 23.546 12.493 58.355 1.00 81.38 212 GLU A O 1
ATOM 1626 N N . SER A 1 213 ? 24.396 11.373 56.612 1.00 81.44 213 SER A N 1
ATOM 1627 C CA . SER A 1 213 ? 23.920 12.321 55.599 1.00 81.44 213 SER A CA 1
ATOM 1628 C C . SER A 1 213 ? 22.395 12.356 55.530 1.00 81.44 213 SER A C 1
ATOM 1630 O O . SER A 1 213 ? 21.806 13.423 55.376 1.00 81.44 213 SER A O 1
ATOM 1632 N N . ALA A 1 214 ? 21.742 11.208 55.697 1.00 82.44 214 ALA A N 1
ATOM 1633 C CA . ALA A 1 214 ? 20.290 11.131 55.738 1.00 82.44 214 ALA A CA 1
ATOM 1634 C C . ALA A 1 214 ? 19.692 11.806 56.977 1.00 82.44 214 ALA A C 1
ATOM 1636 O O . ALA A 1 214 ? 18.686 12.499 56.850 1.00 82.44 214 ALA A O 1
ATOM 1637 N N . ILE A 1 215 ? 20.327 11.668 58.148 1.00 83.81 215 ILE A N 1
ATOM 1638 C CA . ILE A 1 215 ? 19.924 12.387 59.366 1.00 83.81 215 ILE A CA 1
ATOM 1639 C C . ILE A 1 215 ? 19.989 13.896 59.113 1.00 83.81 215 ILE A C 1
ATOM 1641 O O . ILE A 1 215 ? 18.999 14.582 59.343 1.00 83.81 215 ILE A O 1
ATOM 1645 N N . GLN A 1 216 ? 21.085 14.402 58.538 1.00 81.12 216 GLN A N 1
ATOM 1646 C CA . GLN A 1 216 ? 21.220 15.827 58.205 1.00 81.12 216 GLN A CA 1
ATOM 1647 C C . GLN A 1 216 ? 20.193 16.309 57.174 1.00 81.12 216 GLN A C 1
ATOM 1649 O O . GLN A 1 216 ? 19.661 17.413 57.295 1.00 81.12 216 GLN A O 1
ATOM 1654 N N . MET A 1 217 ? 19.890 15.500 56.155 1.00 81.12 217 MET A N 1
ATOM 1655 C CA . MET A 1 217 ? 18.864 15.836 55.165 1.00 81.12 217 MET A CA 1
ATOM 1656 C C . MET A 1 217 ? 17.471 15.887 55.798 1.00 81.12 217 MET A C 1
ATOM 1658 O O . MET A 1 217 ? 16.696 16.784 55.476 1.00 81.12 217 MET A O 1
ATOM 1662 N N . LEU A 1 218 ? 17.162 14.970 56.718 1.00 82.44 218 LEU A N 1
ATOM 1663 C CA . LEU A 1 218 ? 15.881 14.939 57.421 1.00 82.44 218 LEU A CA 1
ATOM 1664 C C . LEU A 1 218 ? 15.738 16.096 58.419 1.00 82.44 218 LEU A C 1
ATOM 1666 O O . LEU A 1 218 ? 14.679 16.713 58.454 1.00 82.44 218 LEU A O 1
ATOM 1670 N N . THR A 1 219 ? 16.785 16.443 59.170 1.00 83.00 219 THR A N 1
ATOM 1671 C CA . THR A 1 219 ? 16.754 17.584 60.105 1.00 83.00 219 THR A CA 1
ATOM 1672 C C . THR A 1 219 ? 16.791 18.938 59.395 1.00 83.00 219 THR A C 1
ATOM 1674 O O . THR A 1 219 ? 16.253 19.918 59.903 1.00 83.00 219 THR A O 1
ATOM 1677 N N . SER A 1 220 ? 17.381 19.012 58.197 1.00 80.88 220 SER A N 1
ATOM 1678 C CA . SER A 1 220 ? 17.385 20.241 57.388 1.00 80.88 220 SER A CA 1
ATOM 1679 C C . SER A 1 220 ? 16.081 20.444 56.613 1.00 80.88 220 SER A C 1
ATOM 1681 O O . SER A 1 220 ? 15.660 21.580 56.400 1.00 80.88 220 SER A O 1
ATOM 1683 N N . ALA A 1 221 ? 15.447 19.360 56.154 1.00 74.44 221 ALA A N 1
ATOM 1684 C CA . ALA A 1 221 ? 14.225 19.422 55.351 1.00 74.44 221 ALA A CA 1
ATOM 1685 C C . ALA A 1 221 ? 12.940 19.439 56.193 1.00 74.44 221 ALA A C 1
ATOM 1687 O O . ALA A 1 221 ? 11.902 19.906 55.713 1.00 74.44 221 ALA A O 1
ATOM 1688 N N . PHE A 1 222 ? 12.995 18.944 57.431 1.00 79.12 222 PHE A N 1
ATOM 1689 C CA . PHE A 1 222 ? 11.845 18.815 58.321 1.00 79.12 222 PHE A CA 1
ATOM 1690 C C . PHE A 1 222 ? 12.172 19.357 59.717 1.00 79.12 222 PHE A C 1
ATOM 1692 O O . PHE A 1 222 ? 13.321 19.297 60.141 1.00 79.12 222 PHE A O 1
ATOM 1699 N N . PRO A 1 223 ? 11.176 19.863 60.467 1.00 75.88 223 PRO A N 1
ATOM 1700 C CA . PRO A 1 223 ? 11.370 20.356 61.829 1.00 75.88 223 PRO A CA 1
ATOM 1701 C C . PRO A 1 223 ? 11.496 19.186 62.824 1.00 75.88 223 PRO A C 1
ATOM 1703 O O . PRO A 1 223 ? 10.668 19.028 63.723 1.00 75.88 223 PRO A O 1
ATOM 1706 N N . PHE A 1 224 ? 12.495 18.326 62.625 1.00 73.62 224 PHE A N 1
ATOM 1707 C CA . PHE A 1 224 ? 12.804 17.182 63.476 1.00 73.62 224 PHE A CA 1
ATOM 1708 C C . PHE A 1 224 ? 14.168 17.356 64.132 1.00 73.62 224 PHE A C 1
ATOM 1710 O O . PHE A 1 224 ? 15.109 17.857 63.522 1.00 73.62 224 PHE A O 1
ATOM 1717 N N . ASP A 1 225 ? 14.266 16.883 65.369 1.00 79.12 225 ASP A N 1
ATOM 1718 C CA . ASP A 1 225 ? 15.529 16.780 66.090 1.00 79.12 225 ASP A CA 1
ATOM 1719 C C . ASP A 1 225 ? 16.307 15.547 65.589 1.00 79.12 225 ASP A C 1
ATOM 1721 O O . ASP A 1 225 ? 15.703 14.589 65.093 1.00 79.12 225 ASP A O 1
ATOM 1725 N N . GLU A 1 226 ? 17.636 15.535 65.732 1.00 77.50 226 GLU A N 1
ATOM 1726 C CA . GLU A 1 226 ? 18.492 14.428 65.259 1.00 77.50 226 GLU A CA 1
ATOM 1727 C C . GLU A 1 226 ? 18.069 13.063 65.826 1.00 77.50 226 GLU A C 1
ATOM 1729 O O . GLU A 1 226 ? 18.108 12.060 65.115 1.00 77.50 226 GLU A O 1
ATOM 1734 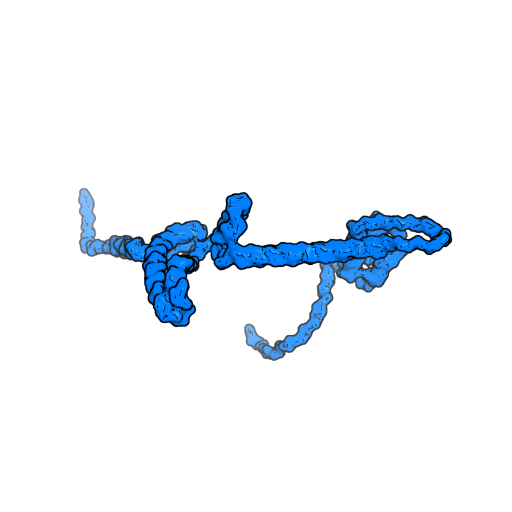N N . GLU A 1 227 ? 17.577 13.028 67.068 1.00 78.38 227 GLU A N 1
ATOM 1735 C CA . GLU A 1 227 ? 17.051 11.814 67.701 1.00 78.38 227 GLU A CA 1
ATOM 1736 C C . GLU A 1 227 ? 15.814 11.266 66.975 1.00 78.38 227 GLU A C 1
ATOM 1738 O O . GLU A 1 227 ? 15.741 10.070 66.694 1.00 78.38 227 GLU A O 1
ATOM 1743 N N . LYS A 1 228 ? 14.873 12.138 66.589 1.00 75.94 228 LYS A N 1
ATOM 1744 C CA . LYS A 1 228 ? 13.667 11.740 65.842 1.00 75.94 228 LYS A CA 1
ATOM 1745 C C . LYS A 1 228 ? 14.001 11.334 64.410 1.00 75.94 228 LYS A C 1
ATOM 1747 O O . LYS A 1 228 ? 13.415 10.392 63.886 1.00 75.94 228 LYS A O 1
ATOM 1752 N N . ALA A 1 229 ? 14.960 12.008 63.776 1.00 79.38 229 ALA A N 1
ATOM 1753 C CA . ALA A 1 229 ? 15.450 11.618 62.455 1.00 79.38 229 ALA A CA 1
ATOM 1754 C C . ALA A 1 229 ? 16.138 10.238 62.490 1.00 79.38 229 ALA A C 1
ATOM 1756 O O . ALA A 1 229 ? 15.932 9.420 61.592 1.00 79.38 229 ALA A O 1
ATOM 1757 N N . ALA A 1 230 ? 16.901 9.948 63.548 1.00 79.00 230 ALA A N 1
ATOM 1758 C CA . ALA A 1 230 ? 17.519 8.643 63.766 1.00 79.00 230 ALA A CA 1
ATOM 1759 C C . ALA A 1 230 ? 16.490 7.536 64.064 1.00 79.00 230 ALA A C 1
ATOM 1761 O O . ALA A 1 230 ? 16.693 6.402 63.628 1.00 79.00 230 ALA A O 1
ATOM 1762 N N . GLU A 1 231 ? 15.396 7.858 64.761 1.00 78.56 231 GLU A N 1
ATOM 1763 C CA . GLU A 1 231 ? 14.275 6.945 65.028 1.00 78.56 231 GLU A CA 1
ATOM 1764 C C . GLU A 1 231 ? 13.512 6.581 63.745 1.00 78.56 231 GLU A C 1
ATOM 1766 O O . GLU A 1 231 ? 13.253 5.404 63.502 1.00 78.56 231 GLU A O 1
ATOM 1771 N N . ILE A 1 232 ? 13.241 7.560 62.871 1.00 76.31 232 ILE A N 1
ATOM 1772 C CA . ILE A 1 232 ? 12.587 7.341 61.565 1.00 76.31 232 ILE A CA 1
ATOM 1773 C C . ILE A 1 232 ? 13.418 6.416 60.662 1.00 76.31 232 ILE A C 1
ATOM 1775 O O . ILE A 1 232 ? 12.862 5.617 59.909 1.00 76.31 232 ILE A O 1
ATOM 1779 N N . LEU A 1 233 ? 14.749 6.508 60.733 1.00 74.94 233 LEU A N 1
ATOM 1780 C CA . LEU A 1 233 ? 15.657 5.654 59.962 1.00 74.94 233 LEU A CA 1
ATOM 1781 C C . LEU A 1 233 ? 15.810 4.241 60.554 1.00 74.94 233 LEU A C 1
ATOM 1783 O O . LEU A 1 233 ? 16.221 3.333 59.835 1.00 74.94 233 LEU A O 1
ATOM 1787 N N . GLY A 1 234 ? 15.472 4.024 61.830 1.00 76.38 234 GLY A N 1
ATOM 1788 C CA . GLY A 1 234 ? 15.534 2.714 62.485 1.00 76.38 234 GLY A CA 1
ATOM 1789 C C . GLY A 1 234 ? 16.877 1.991 62.292 1.00 76.38 234 GLY A C 1
ATOM 1790 O O . GLY A 1 234 ? 17.952 2.568 62.484 1.00 76.38 234 GLY A O 1
ATOM 1791 N N . ASP A 1 235 ? 16.808 0.717 61.890 1.00 67.62 235 ASP A N 1
ATOM 1792 C CA . ASP A 1 235 ? 17.969 -0.129 61.571 1.00 67.62 235 ASP A CA 1
ATOM 1793 C C . ASP A 1 235 ? 18.499 0.057 60.134 1.00 67.62 235 ASP A C 1
ATOM 1795 O O . ASP A 1 235 ? 19.497 -0.566 59.761 1.00 67.62 235 ASP A O 1
ATOM 1799 N N . ALA A 1 236 ? 17.874 0.918 59.320 1.00 61.97 236 ALA A N 1
ATOM 1800 C CA . ALA A 1 236 ? 18.306 1.156 57.948 1.00 61.97 236 ALA A CA 1
ATOM 1801 C C . ALA A 1 236 ? 19.706 1.800 57.920 1.00 61.97 236 ALA A C 1
ATOM 1803 O O . ALA A 1 236 ? 19.975 2.797 58.597 1.00 61.97 236 ALA A O 1
ATOM 1804 N N . GLY A 1 237 ? 20.613 1.219 57.129 1.00 59.84 237 GLY A N 1
ATOM 1805 C CA . GLY A 1 237 ? 21.988 1.703 56.964 1.00 59.84 237 GLY A CA 1
ATOM 1806 C C . GLY A 1 237 ? 22.979 1.275 58.057 1.00 59.84 237 GLY A C 1
ATOM 1807 O O . GLY A 1 237 ? 24.116 1.754 58.058 1.00 59.84 237 GLY A O 1
ATOM 1808 N N . LYS A 1 238 ? 22.604 0.378 58.985 1.00 57.34 238 LYS A N 1
ATOM 1809 C CA . LYS A 1 238 ? 23.566 -0.279 59.891 1.00 57.34 238 LYS A CA 1
ATOM 1810 C C . LYS A 1 238 ? 24.466 -1.222 59.080 1.00 57.34 238 LYS A C 1
ATOM 1812 O O . LYS A 1 238 ? 24.043 -2.315 58.729 1.00 57.34 238 LYS A O 1
ATOM 1817 N N . GLY A 1 239 ? 25.696 -0.792 58.789 1.00 56.66 239 GLY A N 1
ATOM 1818 C CA . GLY A 1 239 ? 26.673 -1.572 58.010 1.00 56.66 239 GLY A CA 1
ATOM 1819 C C . GLY A 1 239 ? 27.143 -0.920 56.707 1.00 56.66 239 GLY A C 1
ATOM 1820 O O . GLY A 1 239 ? 27.814 -1.572 55.916 1.00 56.66 239 GLY A O 1
ATOM 1821 N N . PHE A 1 240 ? 26.819 0.356 56.468 1.00 56.94 240 PHE A N 1
ATOM 1822 C CA . PHE A 1 240 ? 27.385 1.101 55.344 1.00 56.94 240 PHE A CA 1
ATOM 1823 C C . PHE A 1 240 ? 28.898 1.309 55.540 1.00 56.94 240 PHE A C 1
ATOM 1825 O O . PHE A 1 240 ? 29.320 2.138 56.348 1.00 56.94 240 PHE A O 1
ATOM 1832 N N . GLU A 1 241 ? 29.712 0.561 54.797 1.00 55.72 241 GLU A N 1
ATOM 1833 C CA . GLU A 1 241 ? 31.156 0.768 54.701 1.00 55.72 241 GLU A CA 1
ATOM 1834 C C . GLU A 1 241 ? 31.479 1.625 53.472 1.00 55.72 241 GLU A C 1
ATOM 1836 O O . GLU A 1 241 ? 31.048 1.339 52.355 1.00 55.72 241 GLU A O 1
ATOM 1841 N N . LEU A 1 242 ? 32.259 2.691 53.669 1.00 49.81 242 LEU A N 1
ATOM 1842 C CA . LEU A 1 242 ? 32.814 3.471 52.567 1.00 49.81 242 LEU A CA 1
ATOM 1843 C C . LEU A 1 242 ? 33.903 2.635 51.885 1.00 49.81 242 LEU A C 1
ATOM 1845 O O . LEU A 1 242 ? 35.061 2.672 52.300 1.00 49.81 242 LEU A O 1
ATOM 1849 N N . THR A 1 243 ? 33.567 1.896 50.828 1.00 51.28 243 THR A N 1
ATOM 1850 C CA . THR A 1 243 ? 34.599 1.404 49.908 1.00 51.28 243 THR A CA 1
ATOM 1851 C C . THR A 1 243 ? 35.315 2.615 49.304 1.00 51.28 243 THR A C 1
ATOM 1853 O O . THR A 1 243 ? 34.640 3.496 48.755 1.00 51.28 243 THR A O 1
ATOM 1856 N N . PRO A 1 244 ? 36.654 2.707 49.399 1.00 48.69 244 PRO A N 1
ATOM 1857 C CA . PRO A 1 244 ? 37.415 3.810 48.834 1.00 48.69 244 PRO A CA 1
ATOM 1858 C C . PRO A 1 244 ? 37.495 3.618 47.316 1.00 48.69 244 PRO A C 1
ATOM 1860 O O . PRO A 1 244 ? 38.484 3.108 46.816 1.00 48.69 244 PRO A O 1
ATOM 1863 N N . ASP A 1 245 ? 36.385 3.893 46.627 1.00 45.03 245 ASP A N 1
ATOM 1864 C CA . ASP A 1 245 ? 36.274 4.358 45.237 1.00 45.03 245 ASP A CA 1
ATOM 1865 C C . ASP A 1 245 ? 34.836 4.149 44.726 1.00 45.03 245 ASP A C 1
ATOM 1867 O O . ASP A 1 245 ? 34.495 3.134 44.129 1.00 45.03 245 ASP A O 1
ATOM 1871 N N . GLY A 1 246 ? 33.976 5.141 44.977 1.00 45.97 246 GLY A N 1
ATOM 1872 C CA . GLY A 1 246 ? 32.936 5.657 44.069 1.00 45.97 246 GLY A CA 1
ATOM 1873 C C . GLY A 1 246 ? 32.056 4.738 43.200 1.00 45.97 246 GLY A C 1
ATOM 1874 O O . GLY A 1 246 ? 31.531 5.241 42.205 1.00 45.97 246 GLY A O 1
ATOM 1875 N N . LYS A 1 247 ? 31.849 3.451 43.503 1.00 36.91 247 LYS A N 1
ATOM 1876 C CA . LYS A 1 247 ? 30.874 2.593 42.799 1.00 36.91 247 LYS A CA 1
ATOM 1877 C C . LYS A 1 247 ? 30.036 1.766 43.786 1.00 36.91 247 LYS A C 1
ATOM 1879 O O . LYS A 1 247 ? 30.611 1.189 44.705 1.00 36.91 247 LYS A O 1
ATOM 1884 N N . PRO A 1 248 ? 28.701 1.697 43.617 1.00 38.16 248 PRO A N 1
ATOM 1885 C CA . PRO A 1 248 ? 27.837 0.931 44.511 1.00 38.16 248 PRO A CA 1
ATOM 1886 C C . PRO A 1 248 ? 28.063 -0.577 44.328 1.00 38.16 248 PRO A C 1
ATOM 1888 O O . PRO A 1 248 ? 28.160 -1.063 43.201 1.00 38.16 248 PRO A O 1
ATOM 1891 N N . SER A 1 249 ? 28.158 -1.293 45.452 1.00 41.41 249 SER A N 1
ATOM 1892 C CA . SER A 1 249 ? 28.342 -2.746 45.522 1.00 41.41 249 SER A CA 1
ATOM 1893 C C . SER A 1 249 ? 27.159 -3.482 44.884 1.00 41.41 249 SER A C 1
ATOM 1895 O O . SER A 1 249 ? 26.012 -3.299 45.289 1.00 41.41 249 SER A O 1
ATOM 1897 N N . THR A 1 250 ? 27.437 -4.310 43.878 1.00 43.12 250 THR A N 1
ATOM 1898 C CA . THR A 1 250 ? 26.506 -5.312 43.354 1.00 43.12 250 THR A CA 1
ATOM 1899 C C . THR A 1 250 ? 26.790 -6.631 44.057 1.00 43.12 250 THR A C 1
ATOM 1901 O O . THR A 1 250 ? 27.743 -7.316 43.688 1.00 43.12 250 THR A O 1
ATOM 1904 N N . ASP A 1 251 ? 25.970 -6.996 45.036 1.00 34.72 251 ASP A N 1
ATOM 1905 C CA . ASP A 1 251 ? 25.904 -8.378 45.502 1.00 34.72 251 ASP A CA 1
ATOM 1906 C C . ASP A 1 251 ? 24.458 -8.867 45.427 1.00 34.72 251 ASP A C 1
ATOM 1908 O O . ASP A 1 251 ? 23.525 -8.240 45.931 1.00 34.72 251 ASP A O 1
ATOM 1912 N N . GLY A 1 252 ? 24.280 -9.951 44.687 1.00 33.03 252 GLY A N 1
ATOM 1913 C CA . GLY A 1 252 ? 22.997 -10.480 44.271 1.00 33.03 252 GLY A CA 1
ATOM 1914 C C . GLY A 1 252 ? 23.174 -11.902 43.773 1.00 33.03 252 GLY A C 1
ATOM 1915 O O . GLY A 1 252 ? 23.308 -12.116 42.576 1.00 33.03 252 GLY A O 1
ATOM 1916 N N . GLY A 1 253 ? 23.147 -12.840 44.721 1.00 32.06 253 GLY A N 1
ATOM 1917 C CA . GLY A 1 253 ? 22.525 -14.156 44.577 1.00 32.06 253 GLY A CA 1
ATOM 1918 C C . GLY A 1 253 ? 23.133 -15.114 43.554 1.00 32.06 253 GLY A C 1
ATOM 1919 O O . GLY A 1 253 ? 22.822 -15.075 42.368 1.00 32.06 253 GLY A O 1
ATOM 1920 N N . SER A 1 254 ? 23.895 -16.064 44.081 1.00 30.84 254 SER A N 1
ATOM 1921 C CA . SER A 1 254 ? 24.223 -17.356 43.490 1.00 30.84 254 SER A CA 1
ATOM 1922 C C . SER A 1 254 ? 23.002 -18.107 42.938 1.00 30.84 254 SER A C 1
ATOM 1924 O O . SER A 1 254 ? 21.967 -18.203 43.593 1.00 30.84 254 SER A O 1
ATOM 1926 N N . ASN A 1 255 ? 23.180 -18.723 41.768 1.00 33.88 255 ASN A N 1
ATOM 1927 C CA . ASN A 1 255 ? 22.602 -20.023 41.441 1.00 33.88 255 ASN A CA 1
ATOM 1928 C C . ASN A 1 255 ? 23.631 -20.798 40.612 1.00 33.88 255 ASN A C 1
ATOM 1930 O O . ASN A 1 255 ? 23.888 -20.474 39.452 1.00 33.88 255 ASN A O 1
ATOM 1934 N N . ASP A 1 256 ? 24.228 -21.793 41.263 1.00 35.75 256 ASP A N 1
ATOM 1935 C CA . ASP A 1 256 ? 24.896 -22.916 40.624 1.00 35.75 256 ASP A CA 1
ATOM 1936 C C . ASP A 1 256 ? 23.867 -23.712 39.820 1.00 35.75 256 ASP A C 1
ATOM 1938 O O . ASP A 1 256 ? 22.823 -24.076 40.354 1.00 35.75 256 ASP A O 1
ATOM 1942 N N . ASP A 1 257 ? 24.184 -24.025 38.566 1.00 36.69 257 ASP A N 1
ATOM 1943 C CA . ASP A 1 257 ? 23.854 -25.327 37.992 1.00 36.69 257 ASP A CA 1
ATOM 1944 C C . ASP A 1 257 ? 24.733 -25.606 36.762 1.00 36.69 257 ASP A C 1
ATOM 1946 O O . ASP A 1 257 ? 24.520 -25.099 35.664 1.00 36.69 257 ASP A O 1
ATOM 1950 N N . ASN A 1 258 ? 25.758 -26.424 37.007 1.00 34.25 258 ASN A N 1
ATOM 1951 C CA . ASN A 1 258 ? 26.162 -27.571 36.196 1.00 34.25 258 ASN A CA 1
ATOM 1952 C C . ASN A 1 258 ? 26.159 -27.423 34.659 1.00 34.25 258 ASN A C 1
ATOM 1954 O O . ASN A 1 258 ? 25.139 -27.643 34.011 1.00 34.25 258 ASN A O 1
ATOM 1958 N N . ASN A 1 259 ? 27.352 -27.317 34.063 1.00 34.22 259 ASN A N 1
ATOM 1959 C CA . ASN A 1 259 ? 27.783 -28.368 33.136 1.00 34.22 259 ASN A CA 1
ATOM 1960 C C . ASN A 1 259 ? 29.313 -28.434 33.027 1.00 34.22 259 ASN A C 1
ATOM 1962 O O . ASN A 1 259 ? 29.981 -27.504 32.580 1.00 34.22 259 ASN A O 1
ATOM 1966 N N . ASP A 1 260 ? 29.815 -29.584 33.441 1.00 38.75 260 ASP A N 1
ATOM 1967 C CA . ASP A 1 260 ? 31.173 -30.077 33.336 1.00 38.75 260 ASP A CA 1
ATOM 1968 C C . ASP A 1 260 ? 31.366 -30.666 31.926 1.00 38.75 260 ASP A C 1
ATOM 1970 O O . ASP A 1 260 ? 30.545 -31.467 31.479 1.00 38.75 260 ASP A O 1
ATOM 1974 N N . SER A 1 261 ? 32.405 -30.261 31.190 1.00 38.28 261 SER A N 1
ATOM 1975 C CA . SER A 1 261 ? 33.257 -31.187 30.422 1.00 38.28 261 SER A CA 1
ATOM 1976 C C . SER A 1 261 ? 34.250 -30.481 29.489 1.00 38.28 261 SER A C 1
ATOM 1978 O O . SER A 1 261 ? 33.891 -29.787 28.543 1.00 38.28 261 SER A O 1
ATOM 1980 N N . ALA A 1 262 ? 35.509 -30.847 29.733 1.00 39.88 262 ALA A N 1
ATOM 1981 C CA . ALA A 1 262 ? 36.513 -31.252 28.752 1.00 39.88 262 ALA A CA 1
ATOM 1982 C C . ALA A 1 262 ? 37.406 -30.190 28.071 1.00 39.88 262 ALA A C 1
ATOM 1984 O O . ALA A 1 262 ? 37.039 -29.554 27.091 1.00 39.88 262 ALA A O 1
ATOM 1985 N N . THR A 1 263 ? 38.651 -30.180 28.575 1.00 42.41 263 THR A N 1
ATOM 1986 C CA . THR A 1 263 ? 39.940 -30.318 27.854 1.00 42.41 263 THR A CA 1
ATOM 1987 C C . THR A 1 263 ? 40.287 -29.268 26.791 1.00 42.41 263 THR A C 1
ATOM 1989 O O . THR A 1 263 ? 39.642 -29.200 25.756 1.00 42.41 263 THR A O 1
ATOM 1992 N N . ASP A 1 264 ? 41.224 -28.354 27.044 1.00 40.56 264 ASP A N 1
ATOM 1993 C CA . ASP A 1 264 ? 42.699 -28.496 26.995 1.00 40.56 264 ASP A CA 1
ATOM 1994 C C . ASP A 1 264 ? 43.285 -28.449 25.564 1.00 40.56 264 ASP A C 1
ATOM 1996 O O . ASP A 1 264 ? 42.879 -29.205 24.684 1.00 40.56 264 ASP A O 1
ATOM 2000 N N . SER A 1 265 ? 44.301 -27.588 25.402 1.00 41.84 265 SER A N 1
ATOM 2001 C CA . SER A 1 265 ? 45.328 -27.525 24.336 1.00 41.84 265 SER A CA 1
ATOM 2002 C C . SER A 1 265 ? 44.930 -27.301 22.859 1.00 41.84 265 SER A C 1
ATOM 2004 O O . SER A 1 265 ? 44.595 -28.247 22.154 1.00 41.84 265 SER A O 1
ATOM 2006 N N . GLU A 1 266 ? 45.060 -26.060 22.365 1.00 38.97 266 GLU A N 1
ATOM 2007 C CA . GLU A 1 266 ? 46.111 -25.530 21.446 1.00 38.97 266 GLU A CA 1
ATOM 2008 C C . GLU A 1 266 ? 45.788 -24.089 21.006 1.00 38.97 266 GLU A C 1
ATOM 2010 O O . GLU A 1 266 ? 44.610 -23.797 20.696 1.00 38.97 266 GLU A O 1
#

Sequence (266 aa):
AQGVAEFLTKPDGDAIQEHLIDRLISMIYQISMVANLNDEAFSGNSSGVALQYKLLPMRNLAANQDRKFTQSLRSLYKIAFSVGTILPESKSDDWQKLNFAFTRNLPENITDEADAASKLKGLVSDQTMLSTLSFVDDPKAELKRIADETAKKAKDAATNSLSNADFQKFMNGDDATGTDAKTVQQVSLNGSQITSMISIVQQVASHALPRESAIQMLTSAFPFDEEKAAEILGDAGKGFELTPDGKPSTDGGSNDDNNDSATDSE

Foldseek 3Di:
DDDDDDDDDDPDCPVVVVVVVVVVVVVCCVVVLHADCPPVCNVPPQDLVNQCVSNVSVVVVVVVVVVVVLVVQLVVLLVVLCVCPPDHVVCSPVSVVDDDDDDDDGRDDQVVLVVVLVVCVPVDPQLVSLVSRSPRPHSVVVVVVVVVVVVVVVVVVVVVVVVVVVVVPVVPDPDDDDDDDDDPPPPPDDPVRVVVLVVLLVCQQLLNDALVVSLVVPVVSDVDDSVVSCVSSDCRNVDNDPDPDDDDDDDDDDDDDDDDDDDDDD

pLDDT: mean 75.08, std 18.03, range [30.84, 96.31]

InterPro domains:
  IPR021145 Portal protein SPP1 Gp6-like [PF05133] (2-155)